Protein AF-0000000081144727 (afdb_homodimer)

Nearest PDB structures (foldseek):
  6j2l-assembly1_B  TM=8.182E-01  e=2.768E-02  Shigella flexneri
  1vmg-assembly1_A  TM=7.768E-01  e=5.125E-02  Saccharolobus solfataricus P2
  6zw4-assembly1_E  TM=6.305E-01  e=7.531E+00  Nostoc punctiforme
  6zvr-assembly1_C  TM=6.393E-01  e=7.531E+00  Nostoc punctiforme
  6j2l-assembly1_B  TM=8.179E-01  e=3.134E-02  Shigella flexneri

Sequence (200 aa):
MIESLETAVIKWAEDRGIFEKATPASQWEKTHEEVLELIEGIVKNDRREIEDAIGDTVVTLIIQARMHGLSLGQCLASAYDQIKNRTGKMINGVFVKDAPMIESLETAVIKWAEDRGIFEKATPASQWEKTHEEVLELIEGIVKNDRREIEDAIGDTVVTLIIQARMHGLSLGQCLASAYDQIKNRTGKMINGVFVKDAP

Foldseek 3Di:
DVVVVLVVLQVVCVVVCCLPPPDLVRLVVQLVVLVVQLVVCVVVVPVVSNVVSVVSNVSSVSNSQVNVVHGPVRVVVVVCVVPVPFDFDDDPNDTDTDDD/DVVVVLVVLQVVCVVVCCLPPPDLVRLVVQLVVLVVQLVVCVVVVPVVSNVVSVVSNVSSVSNSQVNVPHGPVRVVVVVCVVPVPFDFDDDPNDTDTDDD

Solvent-accessible surface area (backbone atoms only — not comparable to full-atom values): 10523 Å² total; per-residue (Å²): 111,54,66,62,48,50,52,50,50,49,51,53,38,54,74,47,40,42,81,77,49,36,46,73,67,56,44,45,50,52,28,52,51,25,53,54,45,26,54,54,14,56,76,67,68,33,66,66,46,32,38,44,18,52,6,46,26,50,55,36,47,40,52,50,28,45,77,71,77,41,47,57,56,59,20,34,51,53,32,44,67,64,50,74,75,58,52,55,46,62,53,94,43,36,80,39,68,50,75,131,111,53,68,62,48,50,53,50,52,48,50,51,37,55,75,48,40,42,80,78,50,37,46,73,68,55,44,46,52,53,28,53,50,25,52,53,45,26,55,53,14,57,77,65,66,34,66,68,47,32,38,44,20,52,6,46,27,50,54,37,46,41,52,50,28,46,75,71,77,42,46,57,54,60,19,35,51,55,32,45,67,65,51,71,75,58,53,54,46,60,52,94,47,36,81,38,68,49,76,130

Structure (mmCIF, N/CA/C/O backbone):
data_AF-0000000081144727-model_v1
#
loop_
_entity.id
_entity.type
_entity.pdbx_description
1 polymer 'Nucleotidepyrophosphohydrolase protein'
#
loop_
_atom_site.group_PDB
_atom_site.id
_atom_site.type_symbol
_atom_site.label_atom_id
_atom_site.label_alt_id
_atom_site.label_comp_id
_atom_site.label_asym_id
_atom_site.label_entity_id
_atom_site.label_seq_id
_atom_site.pdbx_PDB_ins_code
_atom_site.Cartn_x
_atom_site.Cartn_y
_atom_site.Cartn_z
_atom_site.occupancy
_atom_site.B_iso_or_equiv
_atom_site.auth_seq_id
_atom_site.auth_comp_id
_atom_site.auth_asym_id
_atom_site.auth_atom_id
_atom_site.pdbx_PDB_model_num
ATOM 1 N N . MET A 1 1 ? -5.355 8.312 -13.375 1 89.12 1 MET A N 1
ATOM 2 C CA . MET A 1 1 ? -6.078 8.68 -12.156 1 89.12 1 MET A CA 1
ATOM 3 C C . MET A 1 1 ? -5.188 8.523 -10.93 1 89.12 1 MET A C 1
ATOM 5 O O . MET A 1 1 ? -5 9.469 -10.164 1 89.12 1 MET A O 1
ATOM 9 N N . ILE A 1 2 ? -4.387 7.527 -10.875 1 95.62 2 ILE A N 1
ATOM 10 C CA . ILE A 1 2 ? -3.635 7.262 -9.656 1 95.62 2 ILE A CA 1
ATOM 11 C C . ILE A 1 2 ? -2.443 8.211 -9.562 1 95.62 2 ILE A C 1
ATOM 13 O O . ILE A 1 2 ? -2.117 8.711 -8.484 1 95.62 2 ILE A O 1
ATOM 17 N N . GLU A 1 3 ? -1.884 8.562 -10.719 1 95.31 3 GLU A N 1
ATOM 18 C CA . GLU A 1 3 ? -0.746 9.477 -10.711 1 95.31 3 GLU A CA 1
ATOM 19 C C . GLU A 1 3 ? -1.162 10.875 -10.242 1 95.31 3 GLU A C 1
ATOM 21 O O . GLU A 1 3 ? -0.426 11.531 -9.508 1 95.31 3 GLU A O 1
ATOM 26 N N . SER A 1 4 ? -2.307 11.336 -10.727 1 96.5 4 SER A N 1
ATOM 27 C CA . SER A 1 4 ? -2.82 12.625 -10.273 1 96.5 4 SER A CA 1
ATOM 28 C C . SER A 1 4 ? -3.131 12.594 -8.773 1 96.5 4 SER A C 1
ATOM 30 O O . SER A 1 4 ? -2.893 13.578 -8.07 1 96.5 4 SER A O 1
ATOM 32 N N . LEU A 1 5 ? -3.611 11.508 -8.297 1 97.94 5 LEU A N 1
ATOM 33 C CA . LEU A 1 5 ? -3.922 11.359 -6.875 1 97.94 5 LEU A CA 1
ATOM 34 C C . LEU A 1 5 ? -2.646 11.336 -6.039 1 97.94 5 LEU A C 1
ATOM 36 O O . LEU A 1 5 ? -2.607 11.898 -4.941 1 97.94 5 LEU A O 1
ATOM 40 N N . GLU A 1 6 ? -1.632 10.641 -6.543 1 98.19 6 GLU A N 1
ATOM 41 C CA . GLU A 1 6 ? -0.349 10.641 -5.848 1 98.19 6 GLU A CA 1
ATOM 42 C C . GLU A 1 6 ? 0.182 12.062 -5.672 1 98.19 6 GLU A C 1
ATOM 44 O O . GLU A 1 6 ? 0.626 12.43 -4.582 1 98.19 6 GLU A O 1
ATOM 49 N N . THR A 1 7 ? 0.113 12.82 -6.777 1 97.94 7 THR A N 1
ATOM 50 C CA . THR A 1 7 ? 0.569 14.203 -6.727 1 97.94 7 THR A CA 1
ATOM 51 C C . THR A 1 7 ? -0.243 15.008 -5.715 1 97.94 7 THR A C 1
ATOM 53 O O . THR A 1 7 ? 0.312 15.805 -4.957 1 97.94 7 THR A O 1
ATOM 56 N N . ALA A 1 8 ? -1.525 14.805 -5.715 1 97.75 8 ALA A N 1
ATOM 57 C CA . ALA A 1 8 ? -2.414 15.492 -4.785 1 97.75 8 ALA A CA 1
ATOM 58 C C . ALA A 1 8 ? -2.082 15.133 -3.34 1 97.75 8 ALA A C 1
ATOM 60 O O . ALA A 1 8 ? -2.084 15.992 -2.459 1 97.75 8 ALA A O 1
ATOM 61 N N . VAL A 1 9 ? -1.805 13.875 -3.066 1 97.75 9 VAL A N 1
ATOM 62 C CA . VAL A 1 9 ? -1.464 13.406 -1.728 1 97.75 9 VAL A CA 1
ATOM 63 C C . VAL A 1 9 ? -0.156 14.047 -1.271 1 97.75 9 VAL A C 1
ATOM 65 O O . VAL A 1 9 ? -0.034 14.469 -0.119 1 97.75 9 VAL A O 1
ATOM 68 N N . ILE A 1 10 ? 0.811 14.141 -2.172 1 97.81 10 ILE A N 1
ATOM 69 C CA . ILE A 1 10 ? 2.111 14.711 -1.843 1 97.81 10 ILE A CA 1
ATOM 70 C C . ILE A 1 10 ? 1.952 16.203 -1.508 1 97.81 10 ILE A C 1
ATOM 72 O O . ILE A 1 10 ? 2.51 16.672 -0.52 1 97.81 10 ILE A O 1
ATOM 76 N N . LYS A 1 11 ? 1.208 16.844 -2.328 1 96.19 11 LYS A N 1
ATOM 77 C CA . LYS A 1 11 ? 0.949 18.25 -2.062 1 96.19 11 LYS A CA 1
ATOM 78 C C . LYS A 1 11 ? 0.229 18.438 -0.73 1 96.19 11 LYS A C 1
ATOM 80 O O . LYS A 1 11 ? 0.557 19.344 0.037 1 96.19 11 LYS A O 1
ATOM 85 N N . TRP A 1 12 ? -0.737 17.641 -0.503 1 95.19 12 TRP A N 1
ATOM 86 C CA . TRP A 1 12 ? -1.47 17.641 0.759 1 95.19 12 TRP A CA 1
ATOM 87 C C . TRP A 1 12 ? -0.521 17.469 1.94 1 95.19 12 TRP A C 1
ATOM 89 O O . TRP A 1 12 ? -0.605 18.219 2.924 1 95.19 12 TRP A O 1
ATOM 99 N N . ALA A 1 13 ? 0.336 16.531 1.888 1 94.44 13 ALA A N 1
ATOM 100 C CA . ALA A 1 13 ? 1.303 16.25 2.945 1 94.44 13 ALA A CA 1
ATOM 101 C C . ALA A 1 13 ? 2.262 17.422 3.137 1 94.44 13 ALA A C 1
ATOM 103 O O . ALA A 1 13 ? 2.623 17.766 4.266 1 94.44 13 ALA A O 1
ATOM 104 N N . GLU A 1 14 ? 2.691 17.969 2.018 1 93.94 14 GLU A N 1
ATOM 105 C CA . GLU A 1 14 ? 3.574 19.125 2.062 1 93.94 14 GLU A CA 1
ATOM 106 C C . GLU A 1 14 ? 2.908 20.297 2.777 1 93.94 14 GLU A C 1
ATOM 108 O O . GLU A 1 14 ? 3.521 20.938 3.637 1 93.94 14 GLU A O 1
ATOM 113 N N . ASP A 1 15 ? 1.689 20.5 2.438 1 91.38 15 ASP A N 1
ATOM 114 C CA . ASP A 1 15 ? 0.932 21.625 2.988 1 91.38 15 ASP A CA 1
ATOM 115 C C . ASP A 1 15 ? 0.735 21.469 4.492 1 91.38 15 ASP A C 1
ATOM 117 O O . ASP A 1 15 ? 0.616 22.453 5.219 1 91.38 15 ASP A O 1
ATOM 121 N N . ARG A 1 16 ? 0.784 20.344 4.957 1 90.12 16 ARG A N 1
ATOM 122 C CA . ARG A 1 16 ? 0.52 20.078 6.367 1 90.12 16 ARG A CA 1
ATOM 123 C C . ARG A 1 16 ? 1.82 19.906 7.145 1 90.12 16 ARG A C 1
ATOM 125 O O . ARG A 1 16 ? 1.799 19.609 8.344 1 90.12 16 ARG A O 1
ATOM 132 N N . GLY A 1 17 ? 2.945 19.984 6.488 1 89.62 17 GLY A N 1
ATOM 133 C CA . GLY A 1 17 ? 4.25 19.953 7.125 1 89.62 17 GLY A CA 1
ATOM 134 C C . GLY A 1 17 ? 4.688 18.562 7.535 1 89.62 17 GLY A C 1
ATOM 135 O O . GLY A 1 17 ? 5.488 18.406 8.461 1 89.62 17 GLY A O 1
ATOM 136 N N . ILE A 1 18 ? 4.121 17.562 6.863 1 91.38 18 ILE A N 1
ATOM 137 C CA . ILE A 1 18 ? 4.43 16.172 7.219 1 91.38 18 ILE A CA 1
ATOM 138 C C . ILE A 1 18 ? 5.895 15.875 6.906 1 91.38 18 ILE A C 1
ATOM 140 O O . ILE A 1 18 ? 6.594 15.273 7.719 1 91.38 18 ILE A O 1
ATOM 144 N N . PHE A 1 19 ? 6.398 16.375 5.82 1 93.81 19 PHE A N 1
ATOM 145 C CA . PHE A 1 19 ? 7.758 16.062 5.402 1 93.81 19 PHE A CA 1
ATOM 146 C C . PHE A 1 19 ? 8.781 16.766 6.289 1 93.81 19 PHE A C 1
ATOM 148 O O . PHE A 1 19 ? 9.922 16.328 6.406 1 93.81 19 PHE A O 1
ATOM 155 N N . GLU A 1 20 ? 8.32 17.766 6.992 1 91.75 20 GLU A N 1
ATOM 156 C CA . GLU A 1 20 ? 9.195 18.5 7.902 1 91.75 20 GLU A CA 1
ATOM 157 C C . GLU A 1 20 ? 9.125 17.922 9.312 1 91.75 20 GLU A C 1
ATOM 159 O O . GLU A 1 20 ? 10.102 17.984 10.062 1 91.75 20 GLU A O 1
ATOM 164 N N . LYS A 1 21 ? 8.016 17.344 9.617 1 90.94 21 LYS A N 1
ATOM 165 C CA . LYS A 1 21 ? 7.75 17.031 11.023 1 90.94 21 LYS A CA 1
ATOM 166 C C . LYS A 1 21 ? 7.766 15.523 11.266 1 90.94 21 LYS A C 1
ATOM 168 O O . LYS A 1 21 ? 8.023 15.078 12.383 1 90.94 21 LYS A O 1
ATOM 173 N N . ALA A 1 22 ? 7.465 14.789 10.312 1 90.75 22 ALA A N 1
ATOM 174 C CA . ALA A 1 22 ? 7.41 13.336 10.484 1 90.75 22 ALA A CA 1
ATOM 175 C C . ALA A 1 22 ? 8.773 12.703 10.211 1 90.75 22 ALA A C 1
ATOM 177 O O . ALA A 1 22 ? 9.648 13.328 9.609 1 90.75 22 ALA A O 1
ATOM 178 N N . THR A 1 23 ? 8.922 11.508 10.742 1 94.81 23 THR A N 1
ATOM 179 C CA . THR A 1 23 ? 10.062 10.656 10.422 1 94.81 23 THR A CA 1
ATOM 180 C C . THR A 1 23 ? 9.625 9.422 9.641 1 94.81 23 THR A C 1
ATOM 182 O O . THR A 1 23 ? 8.445 9.055 9.672 1 94.81 23 THR A O 1
ATOM 185 N N . PRO A 1 24 ? 10.555 8.805 8.922 1 97.19 24 PRO A N 1
ATOM 186 C CA . PRO A 1 24 ? 10.188 7.547 8.266 1 97.19 24 PRO A CA 1
ATOM 187 C C . PRO A 1 24 ? 9.609 6.516 9.234 1 97.19 24 PRO A C 1
ATOM 189 O O . PRO A 1 24 ? 8.664 5.805 8.891 1 97.19 24 PRO A O 1
ATOM 192 N N . ALA A 1 25 ? 10.172 6.496 10.406 1 96.75 25 ALA A N 1
ATOM 193 C CA . ALA A 1 25 ? 9.695 5.531 11.398 1 96.75 25 ALA A CA 1
ATOM 194 C C . ALA A 1 25 ? 8.266 5.848 11.828 1 96.75 25 ALA A C 1
ATOM 196 O O . ALA A 1 25 ? 7.43 4.949 11.93 1 96.75 25 ALA A O 1
ATOM 197 N N . SER A 1 26 ? 7.992 7.117 12.094 1 94.69 26 SER A N 1
ATOM 198 C CA . SER A 1 26 ? 6.637 7.48 12.5 1 94.69 26 SER A CA 1
ATOM 199 C C . SER A 1 26 ? 5.645 7.273 11.367 1 94.69 26 SER A C 1
ATOM 201 O O . SER A 1 26 ? 4.492 6.902 11.594 1 94.69 26 SER A O 1
ATOM 203 N N . GLN A 1 27 ? 6.094 7.605 10.172 1 95.94 27 GLN A N 1
ATOM 204 C CA . GLN A 1 27 ? 5.238 7.363 9.016 1 95.94 27 GLN A CA 1
ATOM 205 C C . GLN A 1 27 ? 4.949 5.875 8.844 1 95.94 27 GLN A C 1
ATOM 207 O O . GLN A 1 27 ? 3.842 5.488 8.469 1 95.94 27 GLN A O 1
ATOM 212 N N . TRP A 1 28 ? 5.902 5.051 9.094 1 98.06 28 TRP A N 1
ATOM 213 C CA . TRP A 1 28 ? 5.695 3.607 9.062 1 98.06 28 TRP A CA 1
ATOM 214 C C . TRP A 1 28 ? 4.66 3.182 10.102 1 98.06 28 TRP A C 1
ATOM 216 O O . TRP A 1 28 ? 3.832 2.307 9.836 1 98.06 28 TRP A O 1
ATOM 226 N N . GLU A 1 29 ? 4.773 3.688 11.289 1 97.19 29 GLU A N 1
ATOM 227 C CA . GLU A 1 29 ? 3.795 3.375 12.32 1 97.19 29 GLU A CA 1
ATOM 228 C C . GLU A 1 29 ? 2.371 3.629 11.836 1 97.19 29 GLU A C 1
ATOM 230 O O . GLU A 1 29 ? 1.47 2.828 12.094 1 97.19 29 GLU A O 1
ATOM 235 N N . LYS A 1 30 ? 2.195 4.738 11.125 1 94.94 30 LYS A N 1
ATOM 236 C CA . LYS A 1 30 ? 0.882 5.035 10.562 1 94.94 30 LYS A CA 1
ATOM 237 C C . LYS A 1 30 ? 0.477 3.984 9.531 1 94.94 30 LYS A C 1
ATOM 239 O O . LYS A 1 30 ? -0.678 3.555 9.5 1 94.94 30 LYS A O 1
ATOM 244 N N . THR A 1 31 ? 1.398 3.631 8.664 1 98.25 31 THR A N 1
ATOM 245 C CA . THR A 1 31 ? 1.123 2.594 7.676 1 98.25 31 THR A CA 1
ATOM 246 C C . THR A 1 31 ? 0.693 1.298 8.359 1 98.25 31 THR A C 1
ATOM 248 O O . THR A 1 31 ? -0.293 0.676 7.961 1 98.25 31 THR A O 1
ATOM 251 N N . HIS A 1 32 ? 1.468 0.945 9.344 1 98.38 32 HIS A N 1
ATOM 252 C CA . HIS A 1 32 ? 1.202 -0.287 10.078 1 98.38 32 HIS A CA 1
ATOM 253 C C . HIS A 1 32 ? -0.175 -0.253 10.734 1 98.38 32 HIS A C 1
ATOM 255 O O . HIS A 1 32 ? -0.89 -1.258 10.734 1 98.38 32 HIS A O 1
ATOM 261 N N . GLU A 1 33 ? -0.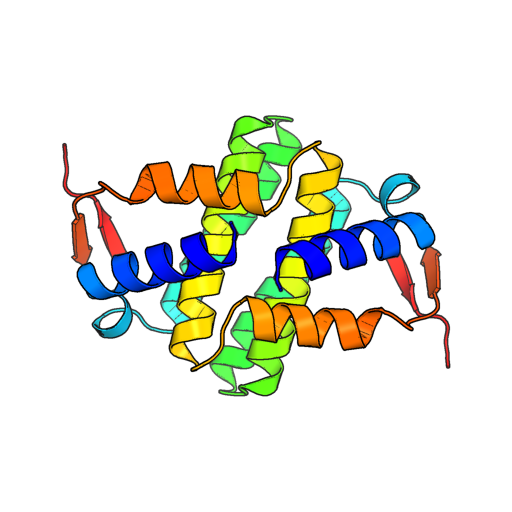564 0.841 11.289 1 97.31 33 GLU A N 1
ATOM 262 C CA . GLU A 1 33 ? -1.896 1.013 11.859 1 97.31 33 GLU A CA 1
ATOM 263 C C . GLU A 1 33 ? -2.982 0.752 10.82 1 97.31 33 GLU A C 1
ATOM 265 O O . GLU A 1 33 ? -3.953 0.044 11.094 1 97.31 33 GLU A O 1
ATOM 270 N N . GLU A 1 34 ? -2.82 1.395 9.625 1 98.25 34 GLU A N 1
ATOM 271 C CA . GLU A 1 34 ? -3.82 1.221 8.57 1 98.25 34 GLU A CA 1
ATOM 272 C C . GLU A 1 34 ? -3.928 -0.24 8.148 1 98.25 34 GLU A C 1
ATOM 274 O O . GLU A 1 34 ? -5.02 -0.725 7.844 1 98.25 34 GLU A O 1
ATOM 279 N N . VAL A 1 35 ? -2.816 -0.937 8.07 1 98.62 35 VAL A N 1
ATOM 280 C CA . VAL A 1 35 ? -2.811 -2.34 7.672 1 98.62 35 VAL A CA 1
ATOM 281 C C . VAL A 1 35 ? -3.539 -3.18 8.719 1 98.62 35 VAL A C 1
ATOM 283 O O . VAL A 1 35 ? -4.223 -4.152 8.383 1 98.62 35 VAL A O 1
ATOM 286 N N . LEU A 1 36 ? -3.387 -2.832 9.984 1 98.44 36 LEU A N 1
ATOM 287 C CA . LEU A 1 36 ? -4.117 -3.52 11.047 1 98.44 36 LEU A CA 1
ATOM 288 C C . LEU A 1 36 ? -5.613 -3.254 10.938 1 98.44 36 LEU A C 1
ATOM 290 O O . LEU A 1 36 ? -6.43 -4.137 11.211 1 98.44 36 LEU A O 1
ATOM 294 N N . GLU A 1 37 ? -6.008 -2.047 10.523 1 98.62 37 GLU A N 1
ATOM 295 C CA . GLU A 1 37 ? -7.422 -1.767 10.281 1 98.62 37 GLU A CA 1
ATOM 296 C C . GLU A 1 37 ? -7.965 -2.617 9.141 1 98.62 37 GLU A C 1
ATOM 298 O O . GLU A 1 37 ? -9.141 -2.982 9.133 1 98.62 37 GLU A O 1
ATOM 303 N N . LEU A 1 38 ? -7.133 -2.953 8.188 1 98.81 38 LEU A N 1
ATOM 304 C CA . LEU A 1 38 ? -7.531 -3.752 7.039 1 98.81 38 LEU A CA 1
ATOM 305 C C . LEU A 1 38 ? -7.996 -5.137 7.473 1 98.81 38 LEU A C 1
ATOM 307 O O . LEU A 1 38 ? -9.031 -5.625 7.008 1 98.81 38 LEU A O 1
ATOM 311 N N . ILE A 1 39 ? -7.215 -5.789 8.391 1 98.56 39 ILE A N 1
ATOM 312 C CA . ILE A 1 39 ? -7.617 -7.125 8.82 1 98.56 39 ILE A CA 1
ATOM 313 C C . ILE A 1 39 ? -8.93 -7.047 9.594 1 98.56 39 ILE A C 1
ATOM 315 O O . ILE A 1 39 ? -9.758 -7.961 9.516 1 98.56 39 ILE A O 1
ATOM 319 N N . GLU A 1 40 ? -9.133 -5.945 10.383 1 98.5 40 GLU A N 1
ATOM 320 C CA . GLU A 1 40 ? -10.414 -5.758 11.055 1 98.5 40 GLU A CA 1
ATOM 321 C C . GLU A 1 40 ? -11.562 -5.719 10.047 1 98.5 40 GLU A C 1
ATOM 323 O O . GLU A 1 40 ? -12.602 -6.348 10.258 1 98.5 40 GLU A O 1
ATOM 328 N N . GLY A 1 41 ? -11.375 -4.957 8.992 1 98.38 41 GLY A N 1
ATOM 329 C CA . GLY A 1 41 ? -12.383 -4.895 7.949 1 98.38 41 GLY A CA 1
ATOM 330 C C . GLY A 1 41 ? -12.648 -6.238 7.297 1 98.38 41 GLY A C 1
ATOM 331 O O . GLY A 1 41 ? -13.797 -6.582 7.008 1 98.38 41 GLY A O 1
ATOM 332 N N . ILE A 1 42 ? -11.586 -7.012 7.09 1 98.38 42 ILE A N 1
ATOM 333 C CA . ILE A 1 42 ? -11.68 -8.32 6.453 1 98.38 42 ILE A CA 1
ATOM 334 C C . ILE A 1 42 ? -12.477 -9.273 7.348 1 98.38 42 ILE A C 1
ATOM 336 O O . ILE A 1 42 ? -13.391 -9.953 6.879 1 98.38 42 ILE A O 1
ATOM 340 N N . VAL A 1 43 ? -12.133 -9.266 8.633 1 97.81 43 VAL A N 1
ATOM 341 C CA . VAL A 1 43 ? -12.781 -10.148 9.594 1 97.81 43 VAL A CA 1
ATOM 342 C C . VAL A 1 43 ? -14.266 -9.812 9.695 1 97.81 43 VAL A C 1
ATOM 344 O O . VAL A 1 43 ? -15.109 -10.703 9.797 1 97.81 43 VAL A O 1
ATOM 347 N N . LYS A 1 44 ? -14.602 -8.555 9.594 1 97.94 44 LYS A N 1
ATOM 348 C CA . LYS A 1 44 ? -15.977 -8.086 9.695 1 97.94 44 LYS A CA 1
ATOM 349 C C . LYS A 1 44 ? -16.703 -8.195 8.359 1 97.94 44 LYS A C 1
ATOM 351 O O . LYS A 1 44 ? -17.922 -8.016 8.289 1 97.94 44 LYS A O 1
ATOM 356 N N . ASN A 1 45 ? -15.969 -8.477 7.363 1 97.31 45 ASN A N 1
ATOM 357 C CA . ASN A 1 45 ? -16.5 -8.477 6 1 97.31 45 ASN A CA 1
ATOM 358 C C . ASN A 1 45 ? -17.156 -7.141 5.656 1 97.31 45 ASN A C 1
ATOM 360 O O . ASN A 1 45 ? -18.266 -7.109 5.137 1 97.31 45 ASN A O 1
ATOM 364 N N . ASP A 1 46 ? -16.531 -6.09 6.066 1 98.19 46 ASP A N 1
ATOM 365 C CA . ASP A 1 46 ? -16.984 -4.727 5.812 1 98.19 46 ASP A CA 1
ATOM 366 C C . ASP A 1 46 ? -16.234 -4.098 4.645 1 98.19 46 ASP A C 1
ATOM 368 O O . ASP A 1 46 ? -15.156 -3.529 4.832 1 98.19 46 ASP A O 1
ATOM 372 N N . ARG A 1 47 ? -16.844 -4.094 3.506 1 97.94 47 ARG A N 1
ATOM 373 C CA . ARG A 1 47 ? -16.188 -3.65 2.275 1 97.94 47 ARG A CA 1
ATOM 374 C C . ARG A 1 47 ? -15.758 -2.191 2.381 1 97.94 47 ARG A C 1
ATOM 376 O O . ARG A 1 47 ? -14.719 -1.81 1.84 1 97.94 47 ARG A O 1
ATOM 383 N N . ARG A 1 48 ? -16.578 -1.38 3.004 1 98.06 48 ARG A N 1
ATOM 384 C CA . ARG A 1 48 ? -16.234 0.029 3.174 1 98.06 48 ARG A CA 1
ATOM 385 C C . ARG A 1 48 ? -14.977 0.194 4.023 1 98.06 48 ARG A C 1
ATOM 387 O O . ARG A 1 48 ? -14.109 1.005 3.705 1 98.06 48 ARG A O 1
ATOM 394 N N . GLU A 1 49 ? -14.93 -0.527 5.117 1 98.38 49 GLU A N 1
ATOM 395 C CA . GLU A 1 49 ? -13.75 -0.489 5.977 1 98.38 49 GLU A CA 1
ATOM 396 C C . GLU A 1 49 ? -12.516 -0.989 5.23 1 98.38 49 GLU A C 1
ATOM 398 O O . GLU A 1 49 ? -11.414 -0.466 5.422 1 98.38 49 GLU A O 1
ATOM 403 N N . ILE A 1 50 ? -12.727 -1.991 4.387 1 98.81 50 ILE A N 1
ATOM 404 C CA . ILE A 1 50 ? -11.633 -2.541 3.596 1 98.81 50 ILE A CA 1
ATOM 405 C C . ILE A 1 50 ? -11.141 -1.493 2.6 1 98.81 50 ILE A C 1
ATOM 407 O O . ILE A 1 50 ? -9.938 -1.24 2.498 1 98.81 50 ILE A O 1
ATOM 411 N N . GLU A 1 51 ? -12.094 -0.892 1.902 1 98.81 51 GLU A N 1
ATOM 412 C CA . GLU A 1 51 ? -11.75 0.167 0.958 1 98.81 51 GLU A CA 1
ATOM 413 C C . GLU A 1 51 ? -10.977 1.29 1.644 1 98.81 51 GLU A C 1
ATOM 415 O O . GLU A 1 51 ? -9.953 1.75 1.132 1 98.81 51 GLU A O 1
ATOM 420 N N . ASP A 1 52 ? -11.484 1.726 2.793 1 98.44 52 ASP A N 1
ATOM 421 C CA . ASP A 1 52 ? -10.859 2.809 3.549 1 98.44 52 ASP A CA 1
ATOM 422 C C . ASP A 1 52 ? -9.445 2.432 3.98 1 98.44 52 ASP A C 1
ATOM 424 O O . ASP A 1 52 ? -8.516 3.23 3.842 1 98.44 52 ASP A O 1
ATOM 428 N N . ALA A 1 53 ? -9.32 1.224 4.508 1 98.81 53 ALA A N 1
ATOM 429 C CA . ALA A 1 53 ? -8.023 0.775 5.02 1 98.81 53 ALA A CA 1
ATOM 430 C C . ALA A 1 53 ? -7 0.662 3.896 1 98.81 53 ALA A C 1
ATOM 432 O O . ALA A 1 53 ? -5.84 1.045 4.066 1 98.81 53 ALA A O 1
ATOM 433 N N . ILE A 1 54 ? -7.406 0.131 2.746 1 98.94 54 ILE A N 1
ATOM 434 C CA . ILE A 1 54 ? -6.504 0.032 1.604 1 98.94 54 ILE A CA 1
ATOM 435 C C . ILE A 1 54 ? -6.105 1.431 1.141 1 98.94 54 ILE A C 1
ATOM 437 O O . ILE A 1 54 ? -4.918 1.718 0.967 1 98.94 54 ILE A O 1
ATOM 441 N N . GLY A 1 55 ? -7.066 2.328 0.981 1 98.88 55 GLY A N 1
ATOM 442 C CA . GLY A 1 55 ? -6.781 3.695 0.579 1 98.88 55 GLY A CA 1
ATOM 443 C C . GLY A 1 55 ? -5.844 4.414 1.528 1 98.88 55 GLY A C 1
ATOM 444 O O . GLY A 1 55 ? -4.871 5.035 1.095 1 98.88 55 GLY A O 1
ATOM 445 N N . ASP A 1 56 ? -6.164 4.316 2.828 1 98.56 56 ASP A N 1
ATOM 446 C CA . ASP A 1 56 ? -5.344 4.973 3.838 1 98.56 56 ASP A CA 1
ATOM 447 C C . ASP A 1 56 ? -3.926 4.402 3.852 1 98.56 56 ASP A C 1
ATOM 449 O O . ASP A 1 56 ? -2.961 5.129 4.094 1 98.56 56 ASP A O 1
ATOM 453 N N . THR A 1 57 ? -3.768 3.092 3.656 1 98.88 57 THR A N 1
ATOM 454 C CA . THR A 1 57 ? -2.441 2.49 3.566 1 98.88 57 THR A CA 1
ATOM 455 C C . THR A 1 57 ? -1.667 3.064 2.383 1 98.88 57 THR A C 1
ATOM 457 O O . THR A 1 57 ? -0.491 3.41 2.514 1 98.88 57 THR A O 1
ATOM 460 N N . VAL A 1 58 ? -2.303 3.199 1.25 1 98.81 58 VAL A N 1
ATOM 461 C CA . VAL A 1 58 ? -1.64 3.697 0.049 1 98.81 58 VAL A CA 1
ATOM 462 C C . VAL A 1 58 ? -1.218 5.148 0.256 1 98.81 58 VAL A C 1
ATOM 464 O O . VAL A 1 58 ? -0.118 5.547 -0.138 1 98.81 58 VAL A O 1
ATOM 467 N N . VAL A 1 59 ? -2.039 5.98 0.915 1 98.69 59 VAL A N 1
ATOM 468 C CA . VAL A 1 59 ? -1.696 7.363 1.224 1 98.69 59 VAL A CA 1
ATOM 469 C C . VAL A 1 59 ? -0.387 7.41 2.008 1 98.69 59 VAL A C 1
ATOM 471 O O . VAL A 1 59 ? 0.53 8.156 1.656 1 98.69 59 VAL A O 1
ATOM 474 N N . THR A 1 60 ? -0.273 6.594 3.014 1 98.38 60 THR A N 1
ATOM 475 C CA . THR A 1 60 ? 0.909 6.621 3.869 1 98.38 60 THR A CA 1
ATOM 476 C C . THR A 1 60 ? 2.133 6.102 3.117 1 98.38 60 THR A C 1
ATOM 478 O O . THR A 1 60 ? 3.248 6.574 3.338 1 98.38 60 THR A O 1
ATOM 481 N N . LEU A 1 61 ? 1.911 5.156 2.201 1 98.81 61 LEU A N 1
ATOM 482 C CA . LEU A 1 61 ? 3.018 4.625 1.412 1 98.81 61 LEU A CA 1
ATOM 483 C C . LEU A 1 61 ? 3.525 5.664 0.418 1 98.81 61 LEU A C 1
ATOM 485 O O . LEU A 1 61 ? 4.723 5.73 0.141 1 98.81 61 LEU A O 1
ATOM 489 N N . ILE A 1 62 ? 2.631 6.414 -0.165 1 98.75 62 ILE A N 1
ATOM 490 C CA . ILE A 1 62 ? 3.016 7.5 -1.063 1 98.75 62 ILE A CA 1
ATOM 491 C C . ILE A 1 62 ? 3.924 8.484 -0.327 1 98.75 62 ILE A C 1
ATOM 493 O O . ILE A 1 62 ? 4.984 8.852 -0.834 1 98.75 62 ILE A O 1
ATOM 497 N N . ILE A 1 63 ? 3.527 8.867 0.881 1 98.19 63 ILE A N 1
ATOM 498 C CA . ILE A 1 63 ? 4.285 9.82 1.68 1 98.19 63 ILE A CA 1
ATOM 499 C C . ILE A 1 63 ? 5.629 9.211 2.076 1 98.19 63 ILE A C 1
ATOM 501 O O . ILE A 1 63 ? 6.672 9.859 1.961 1 98.19 63 ILE A O 1
ATOM 505 N N . GLN A 1 64 ? 5.609 7.965 2.473 1 98.56 64 GLN A N 1
ATOM 506 C CA . GLN A 1 64 ? 6.828 7.25 2.826 1 98.56 64 GLN A CA 1
ATOM 507 C C . GLN A 1 64 ? 7.805 7.211 1.654 1 98.56 64 GLN A C 1
ATOM 509 O O . GLN A 1 64 ? 9 7.461 1.826 1 98.56 64 GLN A O 1
ATOM 514 N N . ALA A 1 65 ? 7.301 6.836 0.471 1 98.69 65 ALA A N 1
ATOM 515 C CA . ALA A 1 65 ? 8.141 6.797 -0.725 1 98.69 65 ALA A CA 1
ATOM 516 C C . ALA A 1 65 ? 8.781 8.156 -0.989 1 98.69 65 ALA A C 1
ATOM 518 O O . ALA A 1 65 ? 10 8.242 -1.194 1 98.69 65 ALA A O 1
ATOM 519 N N . ARG A 1 66 ? 8.008 9.133 -0.915 1 98.56 66 ARG A N 1
ATOM 520 C CA . ARG A 1 66 ? 8.484 10.484 -1.188 1 98.56 66 ARG A CA 1
ATOM 521 C C . ARG A 1 66 ? 9.578 10.891 -0.206 1 98.56 66 ARG A C 1
ATOM 523 O O . ARG A 1 66 ? 10.516 11.602 -0.575 1 98.56 66 ARG A O 1
ATOM 530 N N . MET A 1 67 ? 9.461 10.484 1.017 1 98.12 67 MET A N 1
ATOM 531 C CA . MET A 1 67 ? 10.461 10.789 2.033 1 98.12 67 MET A CA 1
ATOM 532 C C . MET A 1 67 ? 11.828 10.227 1.639 1 98.12 67 MET A C 1
ATOM 534 O O . MET A 1 67 ? 12.859 10.695 2.129 1 98.12 67 MET A O 1
ATOM 538 N N . HIS A 1 68 ? 11.805 9.289 0.752 1 98.19 68 HIS A N 1
ATOM 539 C CA . HIS A 1 68 ? 13.039 8.633 0.343 1 98.19 68 HIS A CA 1
ATOM 540 C C . HIS A 1 68 ? 13.367 8.93 -1.117 1 98.19 68 HIS A C 1
ATOM 542 O O . HIS A 1 68 ? 14.164 8.227 -1.737 1 98.19 68 HIS A O 1
ATOM 548 N N . GLY A 1 69 ? 12.648 9.914 -1.694 1 97.88 69 GLY A N 1
ATOM 549 C CA . GLY A 1 69 ? 12.906 10.312 -3.07 1 97.88 69 GLY A CA 1
ATOM 550 C C . GLY A 1 69 ? 12.359 9.328 -4.086 1 97.88 69 GLY A C 1
ATOM 551 O O . GLY A 1 69 ? 12.852 9.258 -5.215 1 97.88 69 GLY A O 1
ATOM 552 N N . LEU A 1 70 ? 11.438 8.547 -3.691 1 98.5 70 LEU A N 1
ATOM 553 C CA . LEU A 1 70 ? 10.805 7.551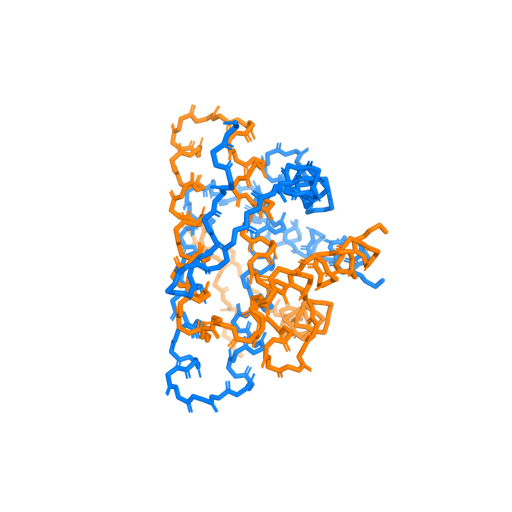 -4.551 1 98.5 70 LEU A CA 1
ATOM 554 C C . LEU A 1 70 ? 9.375 7.957 -4.891 1 98.5 70 LEU A C 1
ATOM 556 O O . LEU A 1 70 ? 8.82 8.867 -4.273 1 98.5 70 LEU A O 1
ATOM 560 N N . SER A 1 71 ? 8.82 7.336 -5.879 1 98.25 71 SER A N 1
ATOM 561 C CA . SER A 1 71 ? 7.398 7.434 -6.191 1 98.25 71 SER A CA 1
ATOM 562 C C . SER A 1 71 ? 6.711 6.082 -6.062 1 98.25 71 SER A C 1
ATOM 564 O O . SER A 1 71 ? 7.363 5.035 -6.125 1 98.25 71 SER A O 1
ATOM 566 N N . LEU A 1 72 ? 5.453 6.141 -5.832 1 98.38 72 LEU A N 1
ATOM 567 C CA . LEU A 1 72 ? 4.688 4.902 -5.75 1 98.38 72 LEU A CA 1
ATOM 568 C C . LEU A 1 72 ? 4.828 4.094 -7.035 1 98.38 72 LEU A C 1
ATOM 570 O O . LEU A 1 72 ? 4.977 2.869 -6.988 1 98.38 72 LEU A O 1
ATOM 574 N N . GLY A 1 73 ? 4.715 4.797 -8.18 1 97.69 73 GLY A N 1
ATOM 575 C CA . GLY A 1 73 ? 4.824 4.148 -9.477 1 97.69 73 GLY A CA 1
ATOM 576 C C . GLY A 1 73 ? 6.148 3.439 -9.68 1 97.69 73 GLY A C 1
ATOM 577 O O . GLY A 1 73 ? 6.188 2.311 -10.18 1 97.69 73 GLY A O 1
ATOM 578 N N . GLN A 1 74 ? 7.246 4.109 -9.328 1 97.75 74 GLN A N 1
ATOM 579 C CA . GLN A 1 74 ? 8.578 3.518 -9.43 1 97.75 74 GLN A CA 1
ATOM 580 C C . GLN A 1 74 ? 8.688 2.264 -8.57 1 97.75 74 GLN A C 1
ATOM 582 O O . GLN A 1 74 ? 9.258 1.258 -9 1 97.75 74 GLN A O 1
ATOM 587 N N . CYS A 1 75 ? 8.219 2.314 -7.34 1 98.69 75 CYS A N 1
ATOM 588 C CA . CYS A 1 75 ? 8.266 1.175 -6.43 1 98.69 75 CYS A CA 1
ATOM 589 C C . CYS A 1 75 ? 7.465 0.004 -6.98 1 98.69 75 CYS A C 1
ATOM 591 O O . CYS A 1 75 ? 7.934 -1.135 -6.973 1 98.69 75 CYS A O 1
ATOM 593 N N . LEU A 1 76 ? 6.301 0.287 -7.488 1 98.56 76 LEU A N 1
ATOM 594 C CA . LEU A 1 76 ? 5.438 -0.75 -8.039 1 98.56 76 LEU A CA 1
ATOM 595 C C . LEU A 1 76 ? 6.062 -1.366 -9.289 1 98.56 76 LEU A C 1
ATOM 597 O O . LEU A 1 76 ? 5.992 -2.582 -9.492 1 98.56 76 LEU A O 1
ATOM 601 N N . ALA A 1 77 ? 6.574 -0.5 -10.156 1 98.25 77 ALA A N 1
ATOM 602 C CA . ALA A 1 77 ? 7.223 -0.999 -11.367 1 98.25 77 ALA A CA 1
ATOM 603 C C . ALA A 1 77 ? 8.359 -1.957 -11.023 1 98.25 77 ALA A C 1
ATOM 605 O O . ALA A 1 77 ? 8.508 -3.01 -11.648 1 98.25 77 ALA A O 1
ATOM 606 N N . SER A 1 78 ? 9.156 -1.6 -10.078 1 97.94 78 SER A N 1
ATOM 607 C CA . SER A 1 78 ? 10.266 -2.443 -9.641 1 97.94 78 SER A CA 1
ATOM 608 C C . SER A 1 78 ? 9.766 -3.779 -9.102 1 97.94 78 SER A C 1
ATOM 610 O O . SER A 1 78 ? 10.32 -4.832 -9.414 1 97.94 78 SER A O 1
ATOM 612 N N . ALA A 1 79 ? 8.758 -3.736 -8.266 1 97.88 79 ALA A N 1
ATOM 613 C CA . ALA A 1 79 ? 8.18 -4.957 -7.707 1 97.88 79 ALA A CA 1
ATOM 614 C C . ALA A 1 79 ? 7.629 -5.859 -8.805 1 97.88 79 ALA A C 1
ATOM 616 O O . ALA A 1 79 ? 7.852 -7.07 -8.797 1 97.88 79 ALA A O 1
ATOM 617 N N . TYR A 1 80 ? 6.891 -5.27 -9.734 1 97.38 80 TYR A N 1
ATOM 618 C CA . TYR A 1 80 ? 6.328 -6.062 -10.82 1 97.38 80 TYR A CA 1
ATOM 619 C C . TYR A 1 80 ? 7.426 -6.719 -11.648 1 97.38 80 TYR A C 1
ATOM 621 O O . TYR A 1 80 ? 7.293 -7.871 -12.07 1 97.38 80 TYR A O 1
ATOM 629 N N . ASP A 1 81 ? 8.43 -5.953 -11.945 1 96.25 81 ASP A N 1
ATOM 630 C CA . ASP A 1 81 ? 9.562 -6.488 -12.695 1 96.25 81 ASP A CA 1
ATOM 631 C C . ASP A 1 81 ? 10.148 -7.715 -12.008 1 96.25 81 ASP A C 1
ATOM 633 O O . ASP A 1 81 ? 10.664 -8.617 -12.672 1 96.25 81 ASP A O 1
ATOM 637 N N . GLN A 1 82 ? 10.094 -7.781 -10.703 1 94.25 82 GLN A N 1
ATOM 638 C CA . GLN A 1 82 ? 10.633 -8.898 -9.938 1 94.25 82 GLN A CA 1
ATOM 639 C C . GLN A 1 82 ? 9.711 -10.117 -10.008 1 94.25 82 GLN A C 1
ATOM 641 O O . GLN A 1 82 ? 10.172 -11.258 -10.031 1 94.25 82 GLN A O 1
ATOM 646 N N . ILE A 1 83 ? 8.422 -9.844 -10.133 1 92.75 83 ILE A N 1
ATOM 647 C CA . ILE A 1 83 ? 7.512 -10.984 -10 1 92.75 83 ILE A CA 1
ATOM 648 C C . ILE A 1 83 ? 7.031 -11.422 -11.383 1 92.75 83 ILE A C 1
ATOM 650 O O . ILE A 1 83 ? 6.539 -12.539 -11.547 1 92.75 83 ILE A O 1
ATOM 654 N N . LYS A 1 84 ? 7.121 -10.609 -12.328 1 92.31 84 LYS A N 1
ATOM 655 C CA . LYS A 1 84 ? 6.445 -10.828 -13.602 1 92.31 84 LYS A CA 1
ATOM 656 C C . LYS A 1 84 ? 6.887 -12.141 -14.242 1 92.31 84 LYS A C 1
ATOM 658 O O . LYS A 1 84 ? 6.082 -12.828 -14.867 1 92.31 84 LYS A O 1
ATOM 663 N N . ASN A 1 85 ? 8.062 -12.531 -14.016 1 87.88 85 ASN A N 1
ATOM 664 C CA . ASN A 1 85 ? 8.57 -13.742 -14.656 1 87.88 85 ASN A CA 1
ATOM 665 C C . ASN A 1 85 ? 8.719 -14.883 -13.656 1 87.88 85 ASN A C 1
ATOM 667 O O . ASN A 1 85 ? 9.273 -15.938 -13.984 1 87.88 85 ASN A O 1
ATOM 671 N N . ARG A 1 86 ? 8.383 -14.547 -12.492 1 83.06 86 ARG A N 1
ATOM 672 C CA . ARG A 1 86 ? 8.5 -15.594 -11.484 1 83.06 86 ARG A CA 1
ATOM 673 C C . ARG A 1 86 ? 7.574 -16.766 -11.789 1 83.06 86 ARG A C 1
ATOM 675 O O . ARG A 1 86 ? 6.438 -16.562 -12.219 1 83.06 86 ARG A O 1
ATOM 682 N N . THR A 1 87 ? 8.242 -17.828 -11.844 1 75.69 87 THR A N 1
ATOM 683 C CA . THR A 1 87 ? 7.473 -19.062 -12.031 1 75.69 87 THR A CA 1
ATOM 684 C C . THR A 1 87 ? 7.184 -19.734 -10.695 1 75.69 87 THR A C 1
ATOM 686 O O . THR A 1 87 ? 7.934 -19.547 -9.727 1 75.69 87 THR A O 1
ATOM 689 N N . GLY A 1 88 ? 6.023 -19.969 -10.391 1 71.88 88 GLY A N 1
ATOM 690 C CA . GLY A 1 88 ? 5.688 -20.672 -9.156 1 71.88 88 GLY A CA 1
ATOM 691 C C . GLY A 1 88 ? 4.246 -21.141 -9.109 1 71.88 88 GLY A C 1
ATOM 692 O O . GLY A 1 88 ? 3.578 -21.203 -10.141 1 71.88 88 GLY A O 1
ATOM 693 N N . LYS A 1 89 ? 4.012 -21.938 -8.047 1 66.75 89 LYS A N 1
ATOM 694 C CA . LYS A 1 89 ? 2.668 -22.484 -7.875 1 66.75 89 LYS A CA 1
ATOM 695 C C . LYS A 1 89 ? 2.104 -22.109 -6.504 1 66.75 89 LYS A C 1
ATOM 697 O O . LYS A 1 89 ? 2.857 -21.828 -5.574 1 66.75 89 LYS A O 1
ATOM 702 N N . MET A 1 90 ? 0.829 -21.828 -6.488 1 66.62 90 MET A N 1
ATOM 703 C CA . MET A 1 90 ? 0.142 -21.656 -5.211 1 66.62 90 MET A CA 1
ATOM 704 C C . MET A 1 90 ? 0.104 -22.953 -4.422 1 66.62 90 MET A C 1
ATOM 706 O O . MET A 1 90 ? -0.282 -24 -4.953 1 66.62 90 MET A O 1
ATOM 710 N N . ILE A 1 91 ? 0.808 -22.859 -3.305 1 64.81 91 ILE A N 1
ATOM 711 C CA . ILE A 1 91 ? 0.735 -23.984 -2.379 1 64.81 91 ILE A CA 1
ATOM 712 C C . ILE A 1 91 ? 0.084 -23.531 -1.072 1 64.81 91 ILE A C 1
ATOM 714 O O . ILE A 1 91 ? 0.62 -22.672 -0.367 1 64.81 91 ILE A O 1
ATOM 718 N N . ASN A 1 92 ? -0.989 -24.109 -0.73 1 65.56 92 ASN A N 1
ATOM 719 C CA . ASN A 1 92 ? -1.741 -23.797 0.48 1 65.56 92 ASN A CA 1
ATOM 720 C C . ASN A 1 92 ? -2.057 -22.297 0.576 1 65.56 92 ASN A C 1
ATOM 722 O O . ASN A 1 92 ? -1.864 -21.688 1.627 1 65.56 92 ASN A O 1
ATOM 726 N N . GLY A 1 93 ? -2.328 -21.719 -0.417 1 59.44 93 GLY A N 1
ATOM 727 C CA . GLY A 1 93 ? -2.809 -20.344 -0.421 1 59.44 93 GLY A CA 1
ATOM 728 C C . GLY A 1 93 ? -1.691 -19.328 -0.526 1 59.44 93 GLY A C 1
ATOM 729 O O . GLY A 1 93 ? -1.938 -18.125 -0.453 1 59.44 93 GLY A O 1
ATOM 730 N N . VAL A 1 94 ? -0.453 -19.953 -0.521 1 62.56 94 VAL A N 1
ATOM 731 C CA . VAL A 1 94 ? 0.681 -19.047 -0.618 1 62.56 94 VAL A CA 1
ATOM 732 C C . VAL A 1 94 ? 1.464 -19.328 -1.897 1 62.56 94 VAL A C 1
ATOM 734 O O . VAL A 1 94 ? 1.593 -20.484 -2.312 1 62.56 94 VAL A O 1
ATOM 737 N N . PHE A 1 95 ? 1.796 -18.234 -2.65 1 64.5 95 PHE A N 1
ATOM 738 C CA . PHE A 1 95 ? 2.594 -18.406 -3.859 1 64.5 95 PHE A CA 1
ATOM 739 C C . PHE A 1 95 ? 4.012 -18.844 -3.516 1 64.5 95 PHE A C 1
ATOM 741 O O . PHE A 1 95 ? 4.703 -18.172 -2.744 1 64.5 95 PHE A O 1
ATOM 748 N N . VAL A 1 96 ? 4.34 -20.062 -3.91 1 65.25 96 VAL A N 1
ATOM 749 C CA . VAL A 1 96 ? 5.68 -20.609 -3.732 1 65.25 96 VAL A CA 1
ATOM 750 C C . VAL A 1 96 ? 6.422 -20.609 -5.066 1 65.25 96 VAL A C 1
ATOM 752 O O . VAL A 1 96 ? 5.949 -21.172 -6.051 1 65.25 96 VAL A O 1
ATOM 755 N N . LYS A 1 97 ? 7.535 -19.828 -5.027 1 68.06 97 LYS A N 1
ATOM 756 C CA . LYS A 1 97 ? 8.352 -19.688 -6.23 1 68.06 97 LYS A CA 1
ATOM 757 C C . LYS A 1 97 ? 8.914 -21.031 -6.668 1 68.06 97 LYS A C 1
ATOM 759 O O . LYS A 1 97 ? 9.234 -21.875 -5.832 1 68.06 97 LYS A O 1
ATOM 764 N N . ASP A 1 98 ? 8.766 -21.188 -7.992 1 64.38 98 ASP A N 1
ATOM 765 C CA . ASP A 1 98 ? 9.453 -22.359 -8.539 1 64.38 98 ASP A CA 1
ATOM 766 C C . ASP A 1 98 ? 10.961 -22.266 -8.312 1 64.38 98 ASP A C 1
ATOM 768 O O . ASP A 1 98 ? 11.531 -21.172 -8.344 1 64.38 98 ASP A O 1
ATOM 772 N N . ALA A 1 99 ? 11.453 -23.281 -7.488 1 55.59 99 ALA A N 1
ATOM 773 C CA . ALA A 1 99 ? 12.914 -23.344 -7.367 1 55.59 99 ALA A CA 1
ATOM 774 C C . ALA A 1 99 ? 13.586 -23.062 -8.703 1 55.59 99 ALA A C 1
ATOM 776 O O . ALA A 1 99 ? 13.047 -23.391 -9.766 1 55.59 99 ALA A O 1
ATOM 777 N N . PRO A 1 100 ? 14.633 -22.016 -8.766 1 51.44 100 PRO A N 1
ATOM 778 C CA . PRO A 1 100 ? 15.375 -21.984 -10.023 1 51.44 100 PRO A CA 1
ATOM 779 C C . PRO A 1 100 ? 15.695 -23.391 -10.547 1 51.44 100 PRO A C 1
ATOM 781 O O . PRO A 1 100 ? 15.797 -24.344 -9.766 1 51.44 100 PRO A O 1
ATOM 784 N N . MET B 1 1 ? 0.893 5.148 -15.859 1 89.19 1 MET B N 1
ATOM 785 C CA . MET B 1 1 ? 1.865 4.105 -15.547 1 89.19 1 MET B CA 1
ATOM 786 C C . MET B 1 1 ? 1.347 3.195 -14.438 1 89.19 1 MET B C 1
ATOM 788 O O . MET B 1 1 ? 1.244 1.981 -14.617 1 89.19 1 MET B O 1
ATOM 792 N N . ILE B 1 2 ? 0.733 3.713 -13.453 1 95.56 2 ILE B N 1
ATOM 793 C CA . ILE B 1 2 ? 0.355 2.896 -12.305 1 95.56 2 ILE B CA 1
ATOM 794 C C . ILE B 1 2 ? -0.877 2.062 -12.648 1 95.56 2 ILE B C 1
ATOM 796 O O . ILE B 1 2 ? -0.971 0.895 -12.266 1 95.56 2 ILE B O 1
ATOM 800 N N . GLU B 1 3 ? -1.754 2.625 -13.469 1 95.25 3 GLU B N 1
ATOM 801 C CA . GLU B 1 3 ? -2.949 1.879 -13.852 1 95.25 3 GLU B CA 1
ATOM 802 C C . GLU B 1 3 ? -2.592 0.667 -14.711 1 95.25 3 GLU B C 1
ATOM 804 O O . GLU B 1 3 ? -3.182 -0.404 -14.555 1 95.25 3 GLU B O 1
ATOM 809 N N . SER B 1 4 ? -1.676 0.859 -15.641 1 96.38 4 SER B N 1
ATOM 810 C CA . SER B 1 4 ? -1.214 -0.263 -16.453 1 96.38 4 SER B CA 1
ATOM 811 C C . SER B 1 4 ? -0.531 -1.321 -15.586 1 96.38 4 SER B C 1
ATOM 813 O O . SER B 1 4 ? -0.69 -2.52 -15.828 1 96.38 4 SER B O 1
ATOM 815 N N . LEU B 1 5 ? 0.18 -0.91 -14.602 1 97.94 5 LEU B N 1
ATOM 816 C CA . LEU B 1 5 ? 0.859 -1.832 -13.703 1 97.94 5 LEU B CA 1
ATOM 817 C C . LEU B 1 5 ? -0.147 -2.594 -12.844 1 97.94 5 LEU B C 1
ATOM 819 O O . LEU B 1 5 ? 0.032 -3.783 -12.578 1 97.94 5 LEU B O 1
ATOM 823 N N . GLU B 1 6 ? -1.173 -1.88 -12.375 1 98.19 6 GLU B N 1
ATOM 824 C CA . GLU B 1 6 ? -2.225 -2.553 -11.625 1 98.19 6 GLU B CA 1
ATOM 825 C C . GLU B 1 6 ? -2.852 -3.682 -12.438 1 98.19 6 GLU B C 1
ATOM 827 O O . GLU B 1 6 ? -3.041 -4.789 -11.922 1 98.19 6 GLU B O 1
ATOM 832 N N . THR B 1 7 ? -3.158 -3.35 -13.695 1 97.94 7 THR B N 1
ATOM 833 C CA . THR B 1 7 ? -3.742 -4.352 -14.578 1 97.94 7 THR B CA 1
ATOM 834 C C . THR B 1 7 ? -2.795 -5.535 -14.75 1 97.94 7 THR B C 1
ATOM 836 O O . THR B 1 7 ? -3.227 -6.691 -14.742 1 97.94 7 THR B O 1
ATOM 839 N N . ALA B 1 8 ? -1.542 -5.242 -14.93 1 97.69 8 ALA B N 1
ATOM 840 C CA . ALA B 1 8 ? -0.531 -6.285 -15.094 1 97.69 8 ALA B CA 1
ATOM 841 C C . ALA B 1 8 ? -0.437 -7.16 -13.852 1 97.69 8 ALA B C 1
ATOM 843 O O . ALA B 1 8 ? -0.311 -8.383 -13.953 1 97.69 8 ALA B O 1
ATOM 844 N N . VAL B 1 9 ? -0.478 -6.574 -12.68 1 97.69 9 VAL B N 1
ATOM 845 C CA . VAL B 1 9 ? -0.408 -7.301 -11.414 1 97.69 9 VAL B CA 1
ATOM 846 C C . VAL B 1 9 ? -1.62 -8.219 -11.281 1 97.69 9 VAL B C 1
ATOM 848 O O . VAL B 1 9 ? -1.49 -9.367 -10.852 1 97.69 9 VAL B O 1
ATOM 851 N N . ILE B 1 10 ? -2.793 -7.723 -11.664 1 97.75 10 ILE B N 1
ATOM 852 C CA . ILE B 1 10 ? -4.023 -8.5 -11.555 1 97.75 10 ILE B CA 1
ATOM 853 C C . ILE B 1 10 ? -3.959 -9.703 -12.492 1 97.75 10 ILE B C 1
ATOM 855 O O . ILE B 1 10 ? -4.301 -10.82 -12.094 1 97.75 10 ILE B O 1
ATOM 859 N N . LYS B 1 11 ? -3.527 -9.43 -13.664 1 96.19 11 LYS B N 1
ATOM 860 C CA . LYS B 1 11 ? -3.375 -10.531 -14.617 1 96.19 11 LYS B CA 1
ATOM 861 C C . LYS B 1 11 ? -2.363 -11.555 -14.117 1 96.19 11 LYS B C 1
ATOM 863 O O . LYS B 1 11 ? -2.586 -12.766 -14.234 1 96.19 11 LYS B O 1
ATOM 868 N N . TRP B 1 12 ? -1.283 -11.078 -13.625 1 95.25 12 TRP B N 1
ATOM 869 C CA . TRP B 1 12 ? -0.258 -11.938 -13.039 1 95.25 12 TRP B CA 1
ATOM 870 C C . TRP B 1 12 ? -0.845 -12.812 -11.938 1 95.25 12 TRP B C 1
ATOM 872 O O . TRP B 1 12 ? -0.602 -14.023 -11.906 1 95.25 12 TRP B O 1
ATOM 882 N N . ALA B 1 13 ? -1.575 -12.258 -11.055 1 94.44 13 ALA B N 1
ATOM 883 C CA . ALA B 1 13 ? -2.197 -12.977 -9.945 1 94.44 13 ALA B CA 1
ATOM 884 C C . ALA B 1 13 ? -3.209 -14 -10.453 1 94.44 13 ALA B C 1
ATOM 886 O O . ALA B 1 13 ? -3.307 -15.102 -9.922 1 94.44 13 ALA B O 1
ATOM 887 N N . GLU B 1 14 ? -3.975 -13.562 -11.438 1 94 14 GLU B N 1
ATOM 888 C CA . GLU B 1 14 ? -4.949 -14.461 -12.047 1 94 14 GLU B CA 1
ATOM 889 C C . GLU B 1 14 ? -4.266 -15.688 -12.648 1 94 14 GLU B C 1
ATOM 891 O O . GLU B 1 14 ? -4.707 -16.812 -12.43 1 94 14 GLU B O 1
ATOM 896 N N . ASP B 1 15 ? -3.203 -15.43 -13.328 1 91.5 15 ASP B N 1
ATOM 897 C CA . ASP B 1 15 ? -2.465 -16.484 -14.008 1 91.5 15 ASP B CA 1
ATOM 898 C C . ASP B 1 15 ? -1.871 -17.484 -13.008 1 91.5 15 ASP B C 1
ATOM 900 O O . ASP B 1 15 ? -1.696 -18.656 -13.328 1 91.5 15 ASP B O 1
ATOM 904 N N . ARG B 1 16 ? -1.656 -17.094 -11.883 1 90.19 16 ARG B N 1
ATOM 905 C CA . ARG B 1 16 ? -1.008 -17.938 -10.875 1 90.19 16 ARG B CA 1
ATOM 906 C C . ARG B 1 16 ? -2.035 -18.547 -9.93 1 90.19 16 ARG B C 1
ATOM 908 O O . ARG B 1 16 ? -1.673 -19.25 -8.984 1 90.19 16 ARG B O 1
ATOM 915 N N . GLY B 1 17 ? -3.297 -18.25 -10.109 1 89.56 17 GLY B N 1
ATOM 916 C CA . GLY B 1 17 ? -4.383 -18.859 -9.367 1 89.56 17 GLY B CA 1
ATOM 917 C C . GLY B 1 17 ? -4.539 -18.297 -7.965 1 89.56 17 GLY B C 1
ATOM 918 O O . GLY B 1 17 ? -5.055 -18.969 -7.074 1 89.56 17 GLY B O 1
ATOM 919 N N . ILE B 1 18 ? -4.051 -17.078 -7.777 1 91.56 18 ILE B N 1
ATOM 920 C CA . ILE B 1 18 ? -4.098 -16.469 -6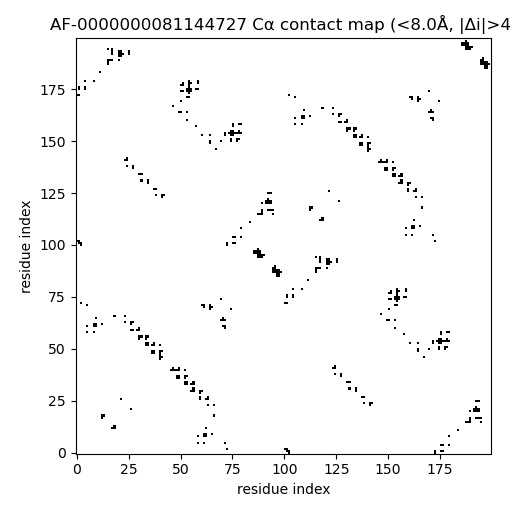.453 1 91.56 18 ILE B CA 1
ATOM 921 C C . ILE B 1 18 ? -5.547 -16.203 -6.051 1 91.56 18 ILE B C 1
ATOM 923 O O . ILE B 1 18 ? -5.945 -16.484 -4.918 1 91.56 18 ILE B O 1
ATOM 927 N N . PHE B 1 19 ? -6.379 -15.789 -6.98 1 93.88 19 PHE B N 1
ATOM 928 C CA . PHE B 1 19 ? -7.754 -15.438 -6.656 1 93.88 19 PHE B CA 1
ATOM 929 C C . PHE B 1 19 ? -8.586 -16.688 -6.375 1 93.88 19 PHE B C 1
ATOM 931 O O . PHE B 1 19 ? -9.602 -16.609 -5.688 1 93.88 19 PHE B O 1
ATOM 938 N N . GLU B 1 20 ? -8.07 -17.812 -6.781 1 91.69 20 GLU B N 1
ATOM 939 C CA . GLU B 1 20 ? -8.766 -19.062 -6.543 1 91.69 20 GLU B CA 1
ATOM 940 C C . GLU B 1 20 ? -8.273 -19.734 -5.262 1 91.69 20 GLU B C 1
ATOM 942 O O . GLU B 1 20 ? -9.031 -20.453 -4.594 1 91.69 20 GLU B O 1
ATOM 947 N N . LYS B 1 21 ? -7.062 -19.438 -4.926 1 90.81 21 LYS B N 1
ATOM 948 C CA . LYS B 1 21 ? -6.418 -20.266 -3.9 1 90.81 21 LYS B CA 1
ATOM 949 C C . LYS B 1 21 ? -6.191 -19.453 -2.623 1 90.81 21 LYS B C 1
ATOM 951 O O . LYS B 1 21 ? -6.102 -20.031 -1.533 1 90.81 21 LYS B O 1
ATOM 956 N N . ALA B 1 22 ? -6.051 -18.234 -2.736 1 90.81 22 ALA B N 1
ATOM 957 C CA . ALA B 1 22 ? -5.785 -17.391 -1.565 1 90.81 22 ALA B CA 1
ATOM 958 C C . ALA B 1 22 ? -7.086 -16.922 -0.919 1 90.81 22 ALA B C 1
ATOM 960 O O . ALA B 1 22 ? -8.148 -16.984 -1.539 1 90.81 22 ALA B O 1
ATOM 961 N N . THR B 1 23 ? -6.953 -16.547 0.348 1 94.75 23 THR B N 1
ATOM 962 C CA . THR B 1 23 ? -8.031 -15.891 1.07 1 94.75 23 THR B CA 1
ATOM 963 C C . THR B 1 23 ? -7.664 -14.445 1.395 1 94.75 23 THR B C 1
ATOM 965 O O . THR B 1 23 ? -6.484 -14.086 1.386 1 94.75 23 THR B O 1
ATOM 968 N N . PRO B 1 24 ? -8.664 -13.625 1.643 1 97.19 24 PRO B N 1
ATOM 969 C CA . PRO B 1 24 ? -8.336 -12.266 2.076 1 97.19 24 PRO B CA 1
ATOM 970 C C . PRO B 1 24 ? -7.418 -12.242 3.293 1 97.19 24 PRO B C 1
ATOM 972 O O . PRO B 1 24 ? -6.512 -11.406 3.369 1 97.19 24 PRO B O 1
ATOM 975 N N . ALA B 1 25 ? -7.652 -13.164 4.188 1 96.69 25 ALA B N 1
ATOM 976 C CA . ALA B 1 25 ? -6.836 -13.211 5.398 1 96.69 25 ALA B CA 1
ATOM 977 C C . ALA B 1 25 ? -5.391 -13.57 5.066 1 96.69 25 ALA B C 1
ATOM 979 O O . ALA B 1 25 ? -4.453 -12.953 5.578 1 96.69 25 ALA B O 1
ATOM 980 N N . SER B 1 26 ? -5.211 -14.578 4.219 1 94.5 26 SER B N 1
ATOM 981 C CA . SER B 1 26 ? -3.85 -14.961 3.854 1 94.5 26 SER B CA 1
ATOM 982 C C . SER B 1 26 ? -3.164 -13.859 3.049 1 94.5 26 SER B C 1
ATOM 984 O O . SER B 1 26 ? -1.954 -13.656 3.174 1 94.5 26 SER B O 1
ATOM 986 N N . GLN B 1 27 ? -3.932 -13.25 2.176 1 96 27 GLN B N 1
ATOM 987 C CA . GLN B 1 27 ? -3.379 -12.125 1.419 1 96 27 GLN B CA 1
ATOM 988 C C . GLN B 1 27 ? -2.975 -10.984 2.346 1 96 27 GLN B C 1
ATOM 990 O O . GLN B 1 27 ? -1.963 -10.32 2.113 1 96 27 GLN B O 1
ATOM 995 N N . TRP B 1 28 ? -3.734 -10.734 3.355 1 98 28 TRP B N 1
ATOM 996 C CA . TRP B 1 28 ? -3.373 -9.734 4.352 1 98 28 TRP B CA 1
ATOM 997 C C . TRP B 1 28 ? -2.064 -10.102 5.047 1 98 28 TRP B C 1
ATOM 999 O O . TRP B 1 28 ? -1.234 -9.234 5.32 1 98 28 TRP B O 1
ATOM 1009 N N . GLU B 1 29 ? -1.923 -11.32 5.434 1 97.06 29 GLU B N 1
ATOM 1010 C CA . GLU B 1 29 ? -0.683 -11.773 6.059 1 97.06 29 GLU B CA 1
ATOM 1011 C C . GLU B 1 29 ? 0.529 -11.406 5.207 1 97.06 29 GLU B C 1
ATOM 1013 O O . GLU B 1 29 ? 1.554 -10.969 5.73 1 97.06 29 GLU B O 1
ATOM 1018 N N . LYS B 1 30 ? 0.389 -11.586 3.896 1 94.88 30 LYS B N 1
ATOM 1019 C CA . LYS B 1 30 ? 1.469 -11.203 2.992 1 94.88 30 LYS B CA 1
ATOM 1020 C C . LYS B 1 30 ? 1.717 -9.695 3.033 1 94.88 30 LYS B C 1
ATOM 1022 O O . LYS B 1 30 ? 2.867 -9.258 3.045 1 94.88 30 LYS B O 1
ATOM 1027 N N . THR B 1 31 ? 0.65 -8.93 2.996 1 98.25 31 THR B N 1
ATOM 1028 C CA . THR B 1 31 ? 0.783 -7.48 3.09 1 98.25 31 THR B CA 1
ATOM 1029 C C . THR B 1 31 ? 1.521 -7.086 4.363 1 98.25 31 THR B C 1
ATOM 1031 O O . THR B 1 31 ? 2.436 -6.262 4.328 1 98.25 31 THR B O 1
ATOM 1034 N N . HIS B 1 32 ? 1.076 -7.684 5.426 1 98.38 32 HIS B N 1
ATOM 1035 C CA . HIS B 1 32 ? 1.662 -7.387 6.73 1 98.38 32 HIS B CA 1
ATOM 1036 C C . HIS B 1 32 ? 3.146 -7.734 6.758 1 98.38 32 HIS B C 1
ATOM 1038 O O . HIS B 1 32 ? 3.953 -6.988 7.32 1 98.38 32 HIS B O 1
ATOM 1044 N N . GLU B 1 33 ? 3.531 -8.82 6.191 1 97.25 33 GLU B N 1
ATOM 1045 C CA . GLU B 1 33 ? 4.934 -9.203 6.074 1 97.25 33 GLU B CA 1
ATOM 1046 C C . GLU B 1 33 ? 5.742 -8.133 5.348 1 97.25 33 GLU B C 1
ATOM 1048 O O . GLU B 1 33 ? 6.828 -7.758 5.793 1 97.25 33 GLU B O 1
ATOM 1053 N N . GLU B 1 34 ? 5.199 -7.68 4.172 1 98.19 34 GLU B N 1
ATOM 1054 C CA . GLU B 1 34 ? 5.91 -6.668 3.396 1 98.19 34 GLU B CA 1
ATOM 1055 C C . GLU B 1 34 ? 6.078 -5.379 4.195 1 98.19 34 GLU B C 1
ATOM 1057 O O . GLU B 1 34 ? 7.105 -4.707 4.086 1 98.19 34 GLU B O 1
ATOM 1062 N N . VAL B 1 35 ? 5.082 -4.992 4.953 1 98.62 35 VAL B N 1
ATOM 1063 C CA . VAL B 1 35 ? 5.141 -3.775 5.758 1 98.62 35 VAL B CA 1
ATOM 1064 C C . VAL B 1 35 ? 6.207 -3.918 6.84 1 98.62 35 VAL B C 1
ATOM 1066 O O . VAL B 1 35 ? 6.887 -2.949 7.184 1 98.62 35 VAL B O 1
ATOM 1069 N N . LEU B 1 36 ? 6.34 -5.113 7.398 1 98.44 36 LEU B N 1
ATOM 1070 C CA . LEU B 1 36 ? 7.391 -5.363 8.375 1 98.44 36 LEU B CA 1
ATOM 1071 C C . LEU B 1 36 ? 8.773 -5.285 7.73 1 98.44 36 LEU B C 1
ATOM 1073 O O . LEU B 1 36 ? 9.727 -4.812 8.352 1 98.44 36 LEU B O 1
ATOM 1077 N N . GLU B 1 37 ? 8.898 -5.723 6.473 1 98.62 37 GLU B N 1
ATOM 1078 C CA . GLU B 1 37 ? 10.156 -5.559 5.754 1 98.62 37 GLU B CA 1
ATOM 1079 C C . GLU B 1 37 ? 10.484 -4.086 5.543 1 98.62 37 GLU B C 1
ATOM 1081 O O . GLU B 1 37 ? 11.656 -3.703 5.512 1 98.62 37 GLU B O 1
ATOM 1086 N N . LEU B 1 38 ? 9.492 -3.254 5.43 1 98.81 38 LEU B N 1
ATOM 1087 C CA . LEU B 1 38 ? 9.672 -1.822 5.211 1 98.81 38 LEU B CA 1
ATOM 1088 C C . LEU B 1 38 ? 10.398 -1.182 6.395 1 98.81 38 LEU B C 1
ATOM 1090 O O . LEU B 1 38 ? 11.32 -0.391 6.203 1 98.81 38 LEU B O 1
ATOM 1094 N N . ILE B 1 39 ? 9.969 -1.53 7.641 1 98.56 39 ILE B N 1
ATOM 1095 C CA . ILE B 1 39 ? 10.617 -0.927 8.797 1 98.56 39 ILE B CA 1
ATOM 1096 C C . ILE B 1 39 ? 12.07 -1.396 8.875 1 98.56 39 ILE B C 1
ATOM 1098 O O . ILE B 1 39 ? 12.953 -0.643 9.297 1 98.56 39 ILE B O 1
ATOM 1102 N N . GLU B 1 40 ? 12.328 -2.688 8.484 1 98.5 40 GLU B N 1
ATOM 1103 C CA . GLU B 1 40 ? 13.711 -3.16 8.43 1 98.5 40 GLU B CA 1
ATOM 1104 C C . GLU B 1 40 ? 14.547 -2.301 7.484 1 98.5 40 GLU B C 1
ATOM 1106 O O . GLU B 1 40 ? 15.672 -1.921 7.82 1 98.5 40 GLU B O 1
ATOM 1111 N N . GLY B 1 41 ? 14.016 -2.031 6.324 1 98.38 41 GLY B N 1
ATOM 1112 C CA . GLY B 1 41 ? 14.703 -1.173 5.375 1 98.38 41 GLY B CA 1
ATOM 1113 C C . GLY B 1 41 ? 14.953 0.228 5.906 1 98.38 41 GLY B C 1
ATOM 1114 O O . GLY B 1 41 ? 16.016 0.803 5.688 1 98.38 41 GLY B O 1
ATOM 1115 N N . ILE B 1 42 ? 13.961 0.763 6.629 1 98.38 42 ILE B N 1
ATOM 1116 C CA . ILE B 1 42 ? 14.047 2.107 7.188 1 98.38 42 ILE B CA 1
ATOM 1117 C C . ILE B 1 42 ? 15.156 2.16 8.242 1 98.38 42 ILE B C 1
ATOM 1119 O O . ILE B 1 42 ? 15.992 3.061 8.227 1 98.38 42 ILE B O 1
ATOM 1123 N N . VAL B 1 43 ? 15.148 1.158 9.117 1 97.81 43 VAL B N 1
ATOM 1124 C CA . VAL B 1 43 ? 16.125 1.103 10.203 1 97.81 43 VAL B CA 1
ATOM 1125 C C . VAL B 1 43 ? 17.531 0.979 9.633 1 97.81 43 VAL B C 1
ATOM 1127 O O . VAL B 1 43 ? 18.469 1.59 10.148 1 97.81 43 VAL B O 1
ATOM 1130 N N . LYS B 1 44 ? 17.672 0.268 8.555 1 97.94 44 LYS B N 1
ATOM 1131 C CA . LYS B 1 44 ? 18.969 0.04 7.914 1 97.94 44 LYS B CA 1
ATOM 1132 C C . LYS B 1 44 ? 19.328 1.193 6.984 1 97.94 44 LYS B C 1
ATOM 1134 O O . LYS B 1 44 ? 20.453 1.266 6.488 1 97.94 44 LYS B O 1
ATOM 1139 N N . ASN B 1 45 ? 18.422 2.037 6.766 1 97.25 45 ASN B N 1
ATOM 1140 C CA . ASN B 1 45 ? 18.578 3.111 5.793 1 97.25 45 ASN B CA 1
ATOM 1141 C C . ASN B 1 45 ? 18.953 2.57 4.418 1 97.25 45 ASN B C 1
ATOM 1143 O O . ASN B 1 45 ? 19.891 3.064 3.791 1 97.25 45 ASN B O 1
ATOM 1147 N N . ASP B 1 46 ? 18.328 1.507 4.047 1 98.19 46 ASP B N 1
ATOM 1148 C CA . ASP B 1 46 ? 18.547 0.852 2.76 1 98.19 46 ASP B CA 1
ATOM 1149 C C . ASP B 1 46 ? 17.438 1.223 1.767 1 98.19 46 ASP B C 1
ATOM 1151 O O . ASP B 1 46 ? 16.391 0.585 1.733 1 98.19 46 ASP B O 1
ATOM 1155 N N . ARG B 1 47 ? 17.734 2.131 0.904 1 97.94 47 ARG B N 1
ATOM 1156 C CA . ARG B 1 47 ? 16.75 2.68 -0.019 1 97.94 47 ARG B CA 1
ATOM 1157 C C . ARG B 1 47 ? 16.188 1.592 -0.929 1 97.94 47 ARG B C 1
ATOM 1159 O O . ARG B 1 47 ? 15 1.62 -1.285 1 97.94 47 ARG B O 1
ATOM 1166 N N . ARG B 1 48 ? 17.031 0.693 -1.354 1 98.06 48 ARG B N 1
ATOM 1167 C CA . ARG B 1 48 ? 16.594 -0.4 -2.213 1 98.06 48 ARG B CA 1
ATOM 1168 C C . ARG B 1 48 ? 15.578 -1.29 -1.491 1 98.06 48 ARG B C 1
ATOM 1170 O O . ARG B 1 48 ? 14.57 -1.688 -2.07 1 98.06 48 ARG B O 1
ATOM 1177 N N . GLU B 1 49 ? 15.898 -1.634 -0.277 1 98.38 49 GLU B N 1
ATOM 1178 C CA . GLU B 1 49 ? 14.984 -2.438 0.523 1 98.38 49 GLU B CA 1
ATOM 1179 C C . GLU B 1 49 ? 13.664 -1.701 0.753 1 98.38 49 GLU B C 1
ATOM 1181 O O . GLU B 1 49 ? 12.594 -2.316 0.759 1 98.38 49 GLU B O 1
ATOM 1186 N N . ILE B 1 50 ? 13.766 -0.389 0.936 1 98.81 50 ILE B N 1
ATOM 1187 C CA . ILE B 1 50 ? 12.578 0.431 1.137 1 98.81 50 ILE B CA 1
ATOM 1188 C C . ILE B 1 50 ? 11.727 0.427 -0.132 1 98.81 50 ILE B C 1
ATOM 1190 O O . ILE B 1 50 ? 10.516 0.195 -0.076 1 98.81 50 ILE B O 1
ATOM 1194 N N . GLU B 1 51 ? 12.398 0.667 -1.251 1 98.81 51 GLU B N 1
ATOM 1195 C CA . GLU B 1 51 ? 11.703 0.634 -2.535 1 98.81 51 GLU B CA 1
ATOM 1196 C C . GLU B 1 51 ? 11.008 -0.707 -2.75 1 98.81 51 GLU B C 1
ATOM 1198 O O . GLU B 1 51 ? 9.844 -0.749 -3.146 1 98.81 51 GLU B O 1
ATOM 1203 N N . ASP B 1 52 ? 11.742 -1.789 -2.49 1 98.44 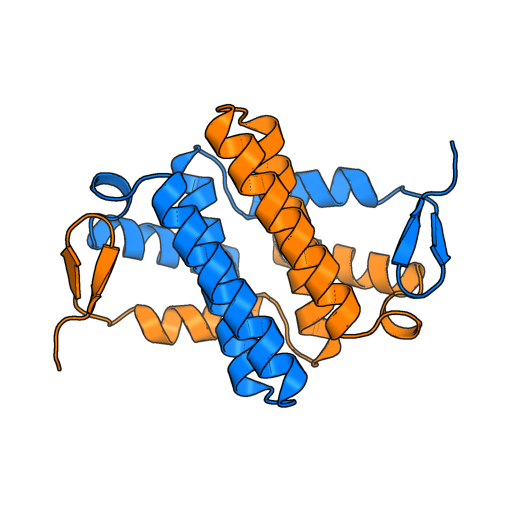52 ASP B N 1
ATOM 1204 C CA . ASP B 1 52 ? 11.211 -3.137 -2.672 1 98.44 52 ASP B CA 1
ATOM 1205 C C . ASP B 1 52 ? 10.008 -3.377 -1.764 1 98.44 52 ASP B C 1
ATOM 1207 O O . ASP B 1 52 ? 8.984 -3.908 -2.205 1 98.44 52 ASP B O 1
ATOM 1211 N N . ALA B 1 53 ? 10.148 -3 -0.502 1 98.81 53 ALA B N 1
ATOM 1212 C CA . ALA B 1 53 ? 9.094 -3.238 0.477 1 98.81 53 ALA B CA 1
ATOM 1213 C C . ALA B 1 53 ? 7.836 -2.447 0.128 1 98.81 53 ALA B C 1
ATOM 1215 O O . ALA B 1 53 ? 6.719 -2.959 0.244 1 98.81 53 ALA B O 1
ATOM 1216 N N . ILE B 1 54 ? 7.988 -1.19 -0.295 1 98.94 54 ILE B N 1
ATOM 1217 C CA . ILE B 1 54 ? 6.844 -0.383 -0.697 1 98.94 54 ILE B CA 1
ATOM 1218 C C . ILE B 1 54 ? 6.18 -1.007 -1.922 1 98.94 54 ILE B C 1
ATOM 1220 O O . ILE B 1 54 ? 4.961 -1.208 -1.94 1 98.94 54 ILE B O 1
ATOM 1224 N N . GLY B 1 55 ? 6.953 -1.355 -2.936 1 98.88 55 GLY B N 1
ATOM 1225 C CA . GLY B 1 55 ? 6.418 -1.988 -4.129 1 98.88 55 GLY B CA 1
ATOM 1226 C C . GLY B 1 55 ? 5.672 -3.277 -3.84 1 98.88 55 GLY B C 1
ATOM 1227 O O . GLY B 1 55 ? 4.555 -3.477 -4.32 1 98.88 55 GLY B O 1
ATOM 1228 N N . ASP B 1 56 ? 6.332 -4.152 -3.055 1 98.5 56 ASP B N 1
ATOM 1229 C CA . ASP B 1 56 ? 5.723 -5.434 -2.709 1 98.5 56 ASP B CA 1
ATOM 1230 C C . ASP B 1 56 ? 4.434 -5.23 -1.916 1 98.5 56 ASP B C 1
ATOM 1232 O O . ASP B 1 56 ? 3.48 -6 -2.062 1 98.5 56 ASP B O 1
ATOM 1236 N N . THR B 1 57 ? 4.383 -4.246 -1.015 1 98.88 57 THR B N 1
ATOM 1237 C CA . THR B 1 57 ? 3.158 -3.939 -0.283 1 98.88 57 THR B CA 1
ATOM 1238 C C . THR B 1 57 ? 2.045 -3.525 -1.241 1 98.88 57 THR B C 1
ATOM 1240 O O . THR B 1 57 ? 0.907 -3.986 -1.115 1 98.88 57 THR B O 1
ATOM 1243 N N . VAL B 1 58 ? 2.352 -2.691 -2.203 1 98.81 58 VAL B N 1
ATOM 1244 C CA . VAL B 1 58 ? 1.349 -2.203 -3.145 1 98.81 58 VAL B CA 1
ATOM 1245 C C . VAL B 1 58 ? 0.826 -3.363 -3.99 1 98.81 58 VAL B C 1
ATOM 1247 O O . VAL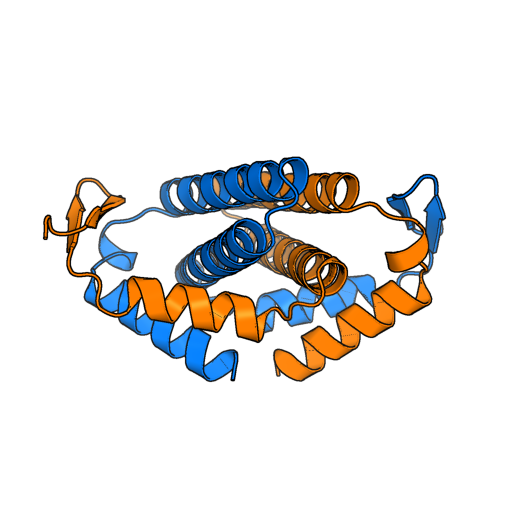 B 1 58 ? -0.377 -3.459 -4.246 1 98.81 58 VAL B O 1
ATOM 1250 N N . VAL B 1 59 ? 1.686 -4.305 -4.406 1 98.62 59 VAL B N 1
ATOM 1251 C CA . VAL B 1 59 ? 1.271 -5.484 -5.156 1 98.62 59 VAL B CA 1
ATOM 1252 C C . VAL B 1 59 ? 0.212 -6.254 -4.371 1 98.62 59 VAL B C 1
ATOM 1254 O O . VAL B 1 59 ? -0.846 -6.59 -4.906 1 98.62 59 VAL B O 1
ATOM 1257 N N . THR B 1 60 ? 0.463 -6.484 -3.117 1 98.38 60 THR B N 1
ATOM 1258 C CA . THR B 1 60 ? -0.455 -7.277 -2.307 1 98.38 60 THR B CA 1
ATOM 1259 C C . THR B 1 60 ? -1.76 -6.52 -2.072 1 98.38 60 THR B C 1
ATOM 1261 O O . THR B 1 60 ? -2.83 -7.129 -2.004 1 98.38 60 THR B O 1
ATOM 1264 N N . LEU B 1 61 ? -1.677 -5.191 -1.987 1 98.81 61 LEU B N 1
ATOM 1265 C CA . LEU B 1 61 ? -2.879 -4.387 -1.796 1 98.81 61 LEU B CA 1
ATOM 1266 C C . LEU B 1 61 ? -3.74 -4.391 -3.055 1 98.81 61 LEU B C 1
ATOM 1268 O O . LEU B 1 61 ? -4.969 -4.375 -2.969 1 98.81 61 LEU B O 1
ATOM 1272 N N . ILE B 1 62 ? -3.121 -4.34 -4.203 1 98.75 62 ILE B N 1
ATOM 1273 C CA . ILE B 1 62 ? -3.848 -4.426 -5.465 1 98.75 62 ILE B CA 1
ATOM 1274 C C . ILE B 1 62 ? -4.645 -5.727 -5.512 1 98.75 62 ILE B C 1
ATOM 1276 O O . ILE B 1 62 ? -5.836 -5.723 -5.832 1 98.75 62 ILE B O 1
ATOM 1280 N N . ILE B 1 63 ? -4 -6.836 -5.16 1 98.19 63 ILE B N 1
ATOM 1281 C CA . ILE B 1 63 ? -4.637 -8.148 -5.188 1 98.19 63 ILE B CA 1
ATOM 1282 C C . ILE B 1 63 ? -5.754 -8.203 -4.148 1 98.19 63 ILE B C 1
ATOM 1284 O O . ILE B 1 63 ? -6.859 -8.672 -4.438 1 98.19 63 ILE B O 1
ATOM 1288 N N . GLN B 1 64 ? -5.484 -7.684 -2.982 1 98.62 64 GLN B N 1
ATOM 1289 C CA . GLN B 1 64 ? -6.484 -7.625 -1.92 1 98.62 64 GLN B CA 1
ATOM 1290 C C . GLN B 1 64 ? -7.715 -6.84 -2.367 1 98.62 64 GLN B C 1
ATOM 1292 O O . GLN B 1 64 ? -8.852 -7.277 -2.156 1 98.62 64 GLN B O 1
ATOM 1297 N N . ALA B 1 65 ? -7.492 -5.637 -2.932 1 98.69 65 ALA B N 1
ATOM 1298 C CA . ALA B 1 65 ? -8.594 -4.82 -3.428 1 98.69 65 ALA B CA 1
ATOM 1299 C C . ALA B 1 65 ? -9.445 -5.59 -4.438 1 98.69 65 ALA B C 1
ATOM 1301 O O . ALA B 1 65 ? -10.672 -5.641 -4.316 1 98.69 65 ALA B O 1
ATOM 1302 N N . ARG B 1 66 ? -8.797 -6.195 -5.324 1 98.56 66 ARG B N 1
ATOM 1303 C CA . ARG B 1 66 ? -9.484 -6.941 -6.379 1 98.56 66 ARG B CA 1
ATOM 1304 C C . ARG B 1 66 ? -10.328 -8.062 -5.793 1 98.56 66 ARG B C 1
ATOM 1306 O O . ARG B 1 66 ? -11.414 -8.367 -6.301 1 98.56 66 ARG B O 1
ATOM 1313 N N . 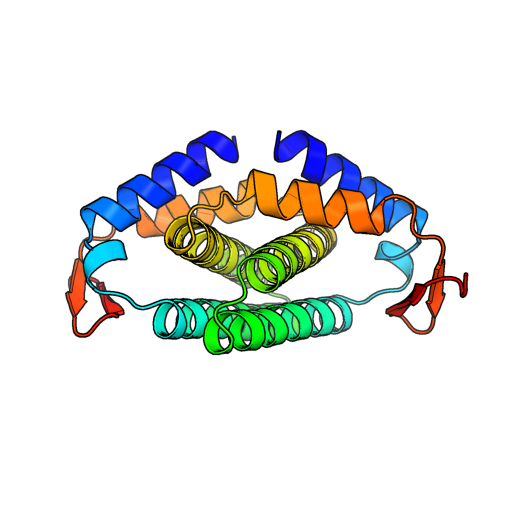MET B 1 67 ? -9.859 -8.703 -4.77 1 98.06 67 MET B N 1
ATOM 1314 C CA . MET B 1 67 ? -10.594 -9.773 -4.109 1 98.06 67 MET B CA 1
ATOM 1315 C C . MET B 1 67 ? -11.93 -9.273 -3.586 1 98.06 67 MET B C 1
ATOM 1317 O O . MET B 1 67 ? -12.852 -10.07 -3.365 1 98.06 67 MET B O 1
ATOM 1321 N N . HIS B 1 68 ? -12.023 -7.992 -3.428 1 98.19 68 HIS B N 1
ATOM 1322 C CA . HIS B 1 68 ? -13.242 -7.406 -2.875 1 98.19 68 HIS B CA 1
ATOM 1323 C C . HIS B 1 68 ? -13.961 -6.555 -3.914 1 98.19 68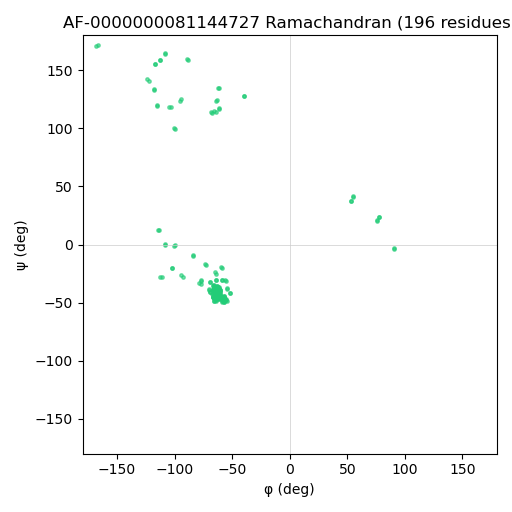 HIS B C 1
ATOM 1325 O O . HIS B 1 68 ? -14.805 -5.73 -3.564 1 98.19 68 HIS B O 1
ATOM 1331 N N . GLY B 1 69 ? -13.539 -6.684 -5.188 1 97.81 69 GLY B N 1
ATOM 1332 C CA . GLY B 1 69 ? -14.188 -5.953 -6.266 1 97.81 69 GLY B CA 1
ATOM 1333 C C . GLY B 1 69 ? -13.805 -4.484 -6.301 1 97.81 69 GLY B C 1
ATOM 1334 O O . GLY B 1 69 ? -14.562 -3.656 -6.816 1 97.81 69 GLY B O 1
ATOM 1335 N N . LEU B 1 70 ? -12.734 -4.152 -5.711 1 98.5 70 LEU B N 1
ATOM 1336 C CA . LEU B 1 70 ? -12.234 -2.783 -5.66 1 98.5 70 LEU B CA 1
ATOM 1337 C C . LEU B 1 70 ? -11 -2.627 -6.539 1 98.5 70 LEU B C 1
ATOM 1339 O O . LEU B 1 70 ? -10.414 -3.619 -6.984 1 98.5 70 LEU B O 1
ATOM 1343 N N . SER B 1 71 ? -10.641 -1.422 -6.832 1 98.25 71 SER B N 1
ATOM 1344 C CA . SER B 1 71 ? -9.367 -1.09 -7.461 1 98.25 71 SER B CA 1
ATOM 1345 C C . SER B 1 71 ? -8.516 -0.212 -6.555 1 98.25 71 SER B C 1
ATOM 1347 O O . SER B 1 71 ? -9.031 0.439 -5.645 1 98.25 71 SER B O 1
ATOM 1349 N N . LEU B 1 72 ? -7.254 -0.274 -6.773 1 98.38 72 LEU B N 1
ATOM 1350 C CA . LEU B 1 72 ? -6.352 0.571 -5.996 1 98.38 72 LEU B CA 1
ATOM 1351 C C . LEU B 1 72 ? -6.723 2.043 -6.152 1 98.38 72 LEU B C 1
ATOM 1353 O O . LEU B 1 72 ? -6.703 2.797 -5.176 1 98.38 72 LEU B O 1
ATOM 1357 N N . GLY B 1 73 ? -6.992 2.447 -7.41 1 97.69 73 GLY B N 1
ATOM 1358 C CA . GLY B 1 73 ? -7.355 3.826 -7.699 1 97.69 73 GLY B CA 1
ATOM 1359 C C . GLY B 1 73 ? -8.594 4.285 -6.953 1 97.69 73 GLY B C 1
ATOM 1360 O O . GLY B 1 73 ? -8.625 5.395 -6.414 1 97.69 73 GLY B O 1
ATOM 1361 N N . GLN B 1 74 ? -9.633 3.445 -6.953 1 97.75 74 GLN B N 1
ATOM 1362 C CA . GLN B 1 74 ? -10.859 3.752 -6.23 1 97.75 74 GLN B CA 1
ATOM 1363 C C . GLN B 1 74 ? -10.594 3.922 -4.738 1 97.75 74 GLN B C 1
ATOM 1365 O O . GLN B 1 74 ? -11.133 4.84 -4.109 1 97.75 74 GLN B O 1
ATOM 1370 N N . CYS B 1 75 ? -9.844 3.031 -4.145 1 98.69 75 CYS B N 1
ATOM 1371 C CA . CYS B 1 75 ? -9.516 3.1 -2.723 1 98.69 75 CYS B CA 1
ATOM 1372 C C . CYS B 1 75 ? -8.742 4.375 -2.4 1 98.69 75 CYS B C 1
ATOM 1374 O O . CYS B 1 75 ? -9.062 5.062 -1.428 1 98.69 75 CYS B O 1
ATOM 1376 N N . LEU B 1 76 ? -7.797 4.707 -3.229 1 98.62 76 LEU B N 1
ATOM 1377 C CA . LEU B 1 76 ? -6.988 5.902 -3.02 1 98.62 76 LEU B CA 1
ATOM 1378 C C . LEU B 1 76 ? -7.832 7.164 -3.17 1 98.62 76 LEU B C 1
ATOM 1380 O O . LEU B 1 76 ? -7.672 8.117 -2.406 1 98.62 76 LEU B O 1
ATOM 1384 N N . ALA B 1 77 ? -8.648 7.184 -4.203 1 98.25 77 ALA B N 1
ATOM 1385 C CA . ALA B 1 77 ? -9.523 8.336 -4.414 1 98.25 77 ALA B CA 1
ATOM 1386 C C . ALA B 1 77 ? -10.414 8.578 -3.195 1 98.25 77 ALA B C 1
ATOM 1388 O O . ALA B 1 77 ? -10.586 9.719 -2.764 1 98.25 77 ALA B O 1
ATOM 1389 N N . SER B 1 78 ? -10.977 7.543 -2.682 1 97.94 78 SER B N 1
ATOM 1390 C CA . SER B 1 78 ? -11.828 7.641 -1.498 1 97.94 78 SER B CA 1
ATOM 1391 C C . SER B 1 78 ? -11.047 8.18 -0.302 1 97.94 78 SER B C 1
ATOM 1393 O O . SER B 1 78 ? -11.539 9.039 0.431 1 97.94 78 SER B O 1
ATOM 1395 N N . ALA B 1 79 ? -9.883 7.648 -0.072 1 97.88 79 ALA B N 1
ATOM 1396 C CA . ALA B 1 79 ? -9.039 8.102 1.032 1 97.88 79 ALA B CA 1
ATOM 1397 C C . ALA B 1 79 ? -8.68 9.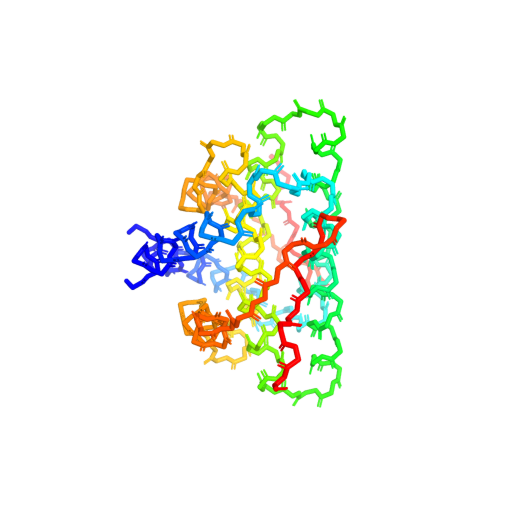578 0.881 1 97.88 79 ALA B C 1
ATOM 1399 O O . ALA B 1 79 ? -8.742 10.336 1.848 1 97.88 79 ALA B O 1
ATOM 1400 N N . TYR B 1 80 ? -8.273 9.953 -0.328 1 97.38 80 TYR B N 1
ATOM 1401 C CA . TYR B 1 80 ? -7.922 11.352 -0.556 1 97.38 80 TYR B CA 1
ATOM 1402 C C . TYR B 1 80 ? -9.109 12.266 -0.292 1 97.38 80 TYR B C 1
ATOM 1404 O O . TYR B 1 80 ? -8.953 13.352 0.267 1 97.38 80 TYR B O 1
ATOM 1412 N N . ASP B 1 81 ? -10.234 11.867 -0.78 1 96.25 81 ASP B N 1
ATOM 1413 C CA . ASP B 1 81 ? -11.445 12.656 -0.557 1 96.25 81 ASP B CA 1
ATOM 1414 C C . ASP B 1 81 ? -11.688 12.875 0.934 1 96.25 81 ASP B C 1
ATOM 1416 O O . ASP B 1 81 ? -12.242 13.906 1.33 1 96.25 81 ASP B O 1
ATOM 1420 N N . GLN B 1 82 ? -11.297 11.961 1.772 1 94.19 82 GLN B N 1
ATOM 1421 C CA . GLN B 1 82 ? -11.484 12.07 3.215 1 94.19 82 GLN B CA 1
ATOM 1422 C C . GLN B 1 82 ? -10.469 13.031 3.832 1 94.19 82 GLN B C 1
ATOM 1424 O O . GLN B 1 82 ? -10.781 13.742 4.785 1 94.19 82 GLN B O 1
ATOM 1429 N N . ILE B 1 83 ? -9.297 13.094 3.236 1 92.81 83 ILE B N 1
ATOM 1430 C CA . ILE B 1 83 ? -8.25 13.844 3.924 1 92.81 83 ILE B CA 1
ATOM 1431 C C . ILE B 1 83 ? -8.094 15.219 3.273 1 92.81 83 ILE B C 1
ATOM 1433 O O . ILE B 1 83 ? -7.535 16.141 3.875 1 92.81 83 ILE B O 1
ATOM 1437 N N . LYS B 1 84 ? -8.523 15.383 2.107 1 92.31 84 LYS B N 1
ATOM 1438 C CA . LYS B 1 84 ? -8.18 16.562 1.31 1 92.31 84 LYS B CA 1
ATOM 1439 C C . LYS B 1 84 ? -8.625 17.844 2.008 1 92.31 84 LYS B C 1
ATOM 1441 O O . LYS B 1 84 ? -7.934 18.859 1.929 1 92.31 84 LYS B O 1
ATOM 1446 N N . ASN B 1 85 ? -9.648 17.781 2.736 1 87.5 85 ASN B N 1
ATOM 1447 C CA . ASN B 1 85 ? -10.164 18.984 3.375 1 87.5 85 ASN B CA 1
ATOM 1448 C C . ASN B 1 85 ? -9.914 18.969 4.879 1 87.5 85 ASN B C 1
ATOM 1450 O O . ASN B 1 85 ? -10.406 19.844 5.602 1 87.5 85 ASN B O 1
ATOM 1454 N N . ARG B 1 86 ? -9.32 17.938 5.25 1 82.94 86 ARG B N 1
ATOM 1455 C CA . ARG B 1 86 ? -9.047 17.859 6.68 1 82.94 86 ARG B CA 1
ATOM 1456 C C . ARG B 1 86 ? -8.094 18.969 7.113 1 82.94 86 ARG B C 1
ATOM 1458 O O . ARG B 1 86 ? -7.141 19.281 6.398 1 82.94 86 ARG B O 1
ATOM 1465 N N . THR B 1 87 ? -8.633 19.656 8.031 1 75.06 87 THR B N 1
ATOM 1466 C CA . THR B 1 87 ? -7.801 20.703 8.617 1 75.06 87 THR B CA 1
ATOM 1467 C C . THR B 1 87 ? -7.098 20.188 9.875 1 75.06 87 THR B C 1
ATOM 1469 O O . THR B 1 87 ? -7.578 19.266 10.531 1 75.06 87 THR B O 1
ATOM 1472 N N . GLY B 1 88 ? -5.875 20.266 9.961 1 71.19 88 GLY B N 1
ATOM 1473 C CA . GLY B 1 88 ? -5.156 19.875 11.164 1 71.19 88 GLY B CA 1
ATOM 1474 C C . GLY B 1 88 ? -3.703 20.312 11.156 1 71.19 88 GLY B C 1
ATOM 1475 O O . GLY B 1 88 ? -3.316 21.188 10.383 1 71.19 88 GLY B O 1
ATOM 1476 N N . LYS B 1 89 ? -3.113 20.125 12.344 1 66.19 89 LYS B N 1
ATOM 1477 C CA . LYS B 1 89 ? -1.715 20.5 12.508 1 66.19 89 LYS B CA 1
ATOM 1478 C C . LYS B 1 89 ? -0.864 19.328 12.953 1 66.19 89 LYS B C 1
ATOM 1480 O O . LYS B 1 89 ? -1.382 18.359 13.531 1 66.19 89 LYS B O 1
ATOM 1485 N N . MET B 1 90 ? 0.325 19.25 12.414 1 66.12 90 MET B N 1
ATOM 1486 C CA . MET B 1 90 ? 1.29 18.281 12.914 1 66.12 90 MET B CA 1
ATOM 1487 C C . MET B 1 90 ? 1.677 18.578 14.359 1 66.12 90 MET B C 1
ATOM 1489 O O . MET B 1 90 ? 2.02 19.719 14.688 1 66.12 90 MET B O 1
ATOM 1493 N N . ILE B 1 91 ? 1.271 17.625 15.172 1 64.19 91 ILE B N 1
ATOM 1494 C CA . ILE B 1 91 ? 1.712 17.703 16.562 1 64.19 91 ILE B CA 1
ATOM 1495 C C . ILE B 1 91 ? 2.615 16.516 16.891 1 64.19 91 ILE B C 1
ATOM 1497 O O . ILE B 1 91 ? 2.178 15.367 16.828 1 64.19 91 ILE B O 1
ATOM 1501 N N . ASN B 1 92 ? 3.797 16.781 17.266 1 64.38 92 ASN B N 1
ATOM 1502 C CA . ASN B 1 92 ? 4.789 15.766 17.609 1 64.38 92 ASN B CA 1
ATOM 1503 C C . ASN B 1 92 ? 4.949 14.734 16.5 1 64.38 92 ASN B C 1
ATOM 1505 O O . ASN B 1 92 ? 4.961 13.531 16.766 1 64.38 92 ASN B O 1
ATOM 1509 N N . GLY B 1 93 ? 4.898 15.094 15.375 1 58.22 93 GLY B N 1
ATOM 1510 C CA . GLY B 1 93 ? 5.207 14.234 14.242 1 58.22 93 GLY B CA 1
ATOM 1511 C C . GLY B 1 93 ? 3.994 13.5 13.703 1 58.22 93 GLY B C 1
ATOM 1512 O O . GLY B 1 93 ? 4.113 12.672 12.797 1 58.22 93 GLY B O 1
ATOM 1513 N N . VAL B 1 94 ? 2.861 13.758 14.477 1 61.31 94 VAL B N 1
ATOM 1514 C CA . VAL B 1 94 ? 1.646 13.094 14.016 1 61.31 94 VAL B CA 1
ATOM 1515 C C . VAL B 1 94 ? 0.601 14.133 13.625 1 61.31 94 VAL B C 1
ATOM 1517 O O . VAL B 1 94 ? 0.507 15.195 14.242 1 61.31 94 VAL B O 1
ATOM 1520 N N . PHE B 1 95 ? -0.044 13.938 12.445 1 63.44 95 PHE B N 1
ATOM 1521 C CA . PHE B 1 95 ? -1.098 14.844 12.008 1 63.44 95 PHE B CA 1
ATOM 1522 C C . PHE B 1 95 ? -2.322 14.727 12.906 1 63.44 95 PHE B C 1
ATOM 1524 O O . PHE B 1 95 ? -2.865 13.633 13.086 1 63.44 95 PHE B O 1
ATOM 1531 N N . VAL B 1 96 ? -2.6 15.789 13.648 1 63.97 96 VAL B N 1
ATOM 1532 C CA . VAL B 1 96 ? -3.777 15.875 14.508 1 63.97 96 VAL B CA 1
ATOM 1533 C C . VAL B 1 96 ? -4.832 16.766 13.844 1 63.97 96 VAL B C 1
ATOM 1535 O O . VAL B 1 96 ? -4.566 17.922 13.523 1 63.97 96 VAL B O 1
ATOM 1538 N N . LYS B 1 97 ? -5.973 16.062 13.586 1 67.62 97 LYS B N 1
ATOM 1539 C CA . LYS B 1 97 ? -7.078 16.766 12.93 1 67.62 97 LYS B CA 1
ATOM 1540 C C . LYS B 1 97 ? -7.586 17.922 13.789 1 67.62 97 LYS B C 1
ATOM 1542 O O . LYS B 1 97 ? -7.586 17.828 15.016 1 67.62 97 LYS B O 1
ATOM 1547 N N . ASP B 1 98 ? -7.754 19.016 13.023 1 63.97 98 ASP B N 1
ATOM 1548 C CA . ASP B 1 98 ? -8.414 20.125 13.711 1 63.97 98 ASP B CA 1
ATOM 1549 C C . ASP B 1 98 ? -9.82 19.719 14.164 1 63.97 98 ASP B C 1
ATOM 1551 O O . ASP B 1 98 ? -10.5 18.953 13.492 1 63.97 98 ASP B O 1
ATOM 1555 N N . ALA B 1 99 ? -9.969 19.75 15.555 1 55.5 99 ALA B N 1
ATOM 1556 C CA . ALA B 1 99 ? -11.328 19.547 16.047 1 55.5 99 ALA B CA 1
ATOM 1557 C C . ALA B 1 99 ? -12.344 20.266 15.164 1 55.5 99 ALA B C 1
ATOM 1559 O O . ALA B 1 99 ? -12.055 21.312 14.602 1 55.5 99 ALA B O 1
ATOM 1560 N N . PRO B 1 100 ? -13.492 19.484 14.641 1 51.62 100 PRO B N 1
ATOM 1561 C CA . PRO B 1 100 ? -14.523 20.312 14.008 1 51.62 100 PRO B CA 1
ATOM 1562 C C . PRO B 1 100 ? -14.797 21.594 14.773 1 51.62 100 PRO B C 1
ATOM 1564 O O . PRO B 1 100 ? -14.578 21.656 15.984 1 51.62 100 PRO B O 1
#

Secondary structure (DSSP, 8-state):
-HHHHHHHHHHHHHHTTHHHH--HHHHHHHHHHHHHHHHHHHHHT-HHHHHHHHHHHHHHHHHHHHHTT--HHHHHHHHHHHHTT--EEEETTEEEE---/-HHHHHHHHHHHHHHTTHHHH--HHHHHHHHHHHHHHHHHHHHHT-HHHHHHHHHHHHHHHHHHHHHTT--HHHHHHHHHHHHTT--EEEETTEEEEP--

Radius of gyration: 16.24 Å; Cα contacts (8 Å, |Δi|>4): 287; chains: 2; bounding box: 36×46×34 Å

pLDDT: mean 92.04, std 11.82, range [51.44, 98.94]

InterPro domains:
  IPR004518 NTP pyrophosphohydrolase MazG-like domain [PF03819] (24-87)

Organism: NCBI:txid2973522